Protein AF-A0A9D3Z188-F1 (afdb_monomer)

Solvent-accessible surface area (backbone atoms only — not comparable to full-atom values): 18923 Å² total; per-residue (Å²): 134,86,83,74,82,79,68,94,69,76,63,45,63,76,89,78,55,83,29,62,83,73,64,73,76,83,77,73,66,47,62,67,54,97,50,29,48,54,64,40,50,66,76,37,72,94,57,95,83,59,92,62,57,72,51,53,50,96,60,71,46,87,89,70,71,76,68,64,55,52,56,52,48,61,46,50,52,51,57,55,69,50,87,52,70,44,60,64,48,44,48,55,53,49,31,72,79,36,58,98,37,60,93,74,62,77,56,60,64,59,35,54,53,55,68,76,43,52,74,64,56,49,46,51,31,35,32,92,86,12,54,53,41,55,40,34,56,41,26,71,40,34,67,71,49,53,20,53,75,80,73,66,45,48,75,93,37,66,36,34,43,34,42,37,42,58,42,46,54,21,53,52,31,29,54,75,60,57,64,54,84,97,62,83,83,46,69,62,61,67,56,50,55,36,54,51,46,41,52,53,47,40,72,76,52,66,57,52,55,52,34,35,43,32,33,44,51,60,82,84,72,80,60,74,93,77,64,78,83,75,87,72,90,50,68,78,74,95,82,69,48,63,78,72,69,34,66,51,45,91,67,86,72,79,62,48,53,42,62,65,46,91,43,50,51,80,64,38,46,74,41,47,49,49,32,44,27,19,56,67,54,55,59,50,53,80,35,48,51,61,51,54,100,52,40,49,78,48,76,46,65,69,58,78,68,50,87,86,79,88,70,65,123

pLDDT: mean 85.01, std 14.04, range [30.55, 98.19]

Sequence (313 aa):
MLGIKTGNKQSIPMHTLNKLADTGAVRGPLKPTETHKVMFRTPFTYDPNSTYPPKVWPNFLDKWDKHHIVKRWNLVQRVLIDEIKSPQDFAEKVLEYNDQYYEKWDFKTFISFFDVASKEEKQHFFSSEGALRKMANLALMLPHLCPTPIPLLKKDTNMSVTLSQQQIGCLLANAFFCTFPRRNFSKRSCELRCILHYFYRCFKRMPLGTVTFTRQCVKDLPKWGEEKTTLRGRHVSSKDTTEDDGKGLLQVDFANMFLGGGGLGNGCVQEEIRFLICPEMIVSILFTECLDKNECLIMTGCERFSDYTGYSD

InterPro domains:
  IPR007724 Poly(ADP-ribose) glycohydrolase [PTHR12837] (66-313)
  IPR046372 Poly (ADP-ribose) glycohydrolase (PARG), catalytic domain [PF05028] (222-312)
  IPR048362 Poly (ADP-ribose) glycohydrolase, helical domain [PF20811] (118-215)

Secondary structure (DSSP, 8-state):
---------PPPPGGGSPPGGGG------B---SSEEESB-SSB---TT--SPPPBPS-----S-TTHHHHHHHHHHHHHHS---SHHHHHHHHHHT-GGGTTT---HHHHHHHHSS-HHHHHHHHSTTSHHHHHHHHHHTHHHHS-SPPPPB-TT--EEEEEEHHHHHHHHHHHHTT-STT------HHHHHHHHHHHHHHHHS----EEEEEEEE--S---TTT--PPPPP----SS--TTTTTTTS-------SSTTSSSSSS--SHHHHHHHHSGGGTTHHHHB----TTEEEEEESPPP------S--

Foldseek 3Di:
DPPDPPDPDPADDLVPDDFQVNPPDDDDFDDADPQEAEQADDSHDDDPPDQDAGHGDAAADDDDDPPPLVVLLVLLLVLLVDQQQALVSLVVSLCSSVVVCPVPDDSCQVRVLVVPDDPVLSCQDRPCNHLSNLLSVLLNCQCVQRRDDFAFADPPGFHKYKHILSNLSNVLSCVVSVSDPPDDADDDSVLVVLSSLVSVVCVVGNHRGMKMKTKDFDDDDDPVVVDDDDDDRHHDDPPDDLPPSVPRHQRDAPADLQQCPPHVHQAQARRVVVCSQQVSSVCSNVRYDRDDPRIDMDMPDTDGRDDDDDTRD

Nearest PDB structures (foldseek):
  5lhb-assembly1_A  TM=9.373E-01  e=1.394E-26  Homo sapiens
  4na4-assembly2_B  TM=9.284E-01  e=2.361E-26  Mus musculus
  4na4-assembly3_C  TM=9.287E-01  e=4.769E-26  Mus musculus
  6hmn-assembly1_A  TM=9.256E-01  e=8.566E-26  Homo sapiens
  6hml-assembly1_A  TM=9.226E-01  e=7.185E-26  Homo sapiens

Radius of gyration: 21.87 Å; Cα contacts (8 Å, |Δi|>4): 393; chains: 1; bounding box: 64×42×53 Å

Mean predicted aligned error: 7.8 Å

Organism: Dreissena polymorpha (NCBI:txid45954)

Structure (mmCIF, N/CA/C/O backbone):
data_AF-A0A9D3Z188-F1
#
_entry.id   AF-A0A9D3Z188-F1
#
loop_
_atom_site.group_PDB
_atom_site.id
_atom_site.type_symbol
_atom_site.label_atom_id
_atom_site.label_alt_id
_atom_site.label_comp_id
_atom_site.label_asym_id
_atom_site.label_entity_id
_atom_site.label_seq_id
_atom_site.pdbx_PDB_ins_code
_atom_site.Cartn_x
_atom_site.Cartn_y
_atom_site.Cartn_z
_atom_site.occupancy
_atom_site.B_iso_or_equiv
_atom_site.auth_seq_id
_atom_site.auth_comp_id
_atom_site.auth_asym_id
_atom_site.auth_atom_id
_atom_site.pdbx_PDB_model_num
AT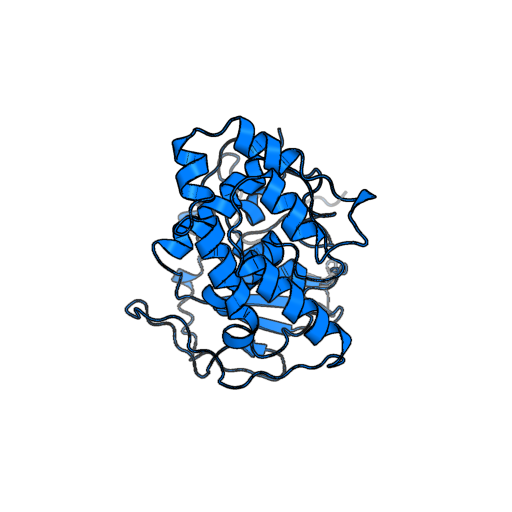OM 1 N N . MET A 1 1 ? 39.307 -15.939 -12.254 1.00 33.62 1 MET A N 1
ATOM 2 C CA . MET A 1 1 ? 39.550 -14.590 -11.698 1.00 33.62 1 MET A CA 1
ATOM 3 C C . MET A 1 1 ? 39.380 -13.582 -12.835 1.00 33.62 1 MET A C 1
ATOM 5 O O . MET A 1 1 ? 40.274 -13.464 -13.661 1.00 33.62 1 MET A O 1
ATOM 9 N N . LEU A 1 2 ? 38.206 -12.954 -12.972 1.00 30.55 2 LEU A N 1
ATOM 10 C CA . LEU A 1 2 ? 37.955 -11.977 -14.043 1.00 30.55 2 LEU A CA 1
ATOM 11 C C . LEU A 1 2 ? 38.580 -10.634 -13.651 1.00 30.55 2 LEU A C 1
ATOM 13 O O . LEU A 1 2 ? 38.042 -9.912 -12.816 1.00 30.55 2 LEU A O 1
ATOM 17 N N . GLY A 1 3 ? 39.739 -10.324 -14.233 1.00 34.88 3 GLY A N 1
ATOM 18 C CA . GLY A 1 3 ? 40.462 -9.078 -13.987 1.00 34.88 3 GLY A CA 1
ATOM 19 C C . GLY A 1 3 ? 39.755 -7.875 -14.607 1.00 34.88 3 GLY A C 1
ATOM 20 O O . GLY A 1 3 ? 40.102 -7.449 -15.708 1.00 34.88 3 GLY A O 1
ATOM 21 N N . ILE A 1 4 ? 38.776 -7.308 -13.898 1.00 41.00 4 ILE A N 1
ATOM 22 C CA . ILE A 1 4 ? 38.176 -6.022 -14.265 1.00 41.00 4 ILE A CA 1
ATOM 23 C C . ILE A 1 4 ? 39.259 -4.950 -14.115 1.00 41.00 4 ILE A C 1
ATOM 25 O O . ILE A 1 4 ? 39.598 -4.552 -13.003 1.00 41.00 4 ILE A O 1
ATOM 29 N N . LYS A 1 5 ? 39.802 -4.467 -15.239 1.00 36.41 5 LYS A N 1
ATOM 30 C CA . LYS A 1 5 ? 40.716 -3.317 -15.257 1.00 36.41 5 LYS A CA 1
ATOM 31 C C . LYS A 1 5 ? 39.977 -2.074 -14.756 1.00 36.41 5 LYS A C 1
ATOM 33 O O . LYS A 1 5 ? 39.285 -1.399 -15.520 1.00 36.41 5 LYS A O 1
ATOM 38 N N . THR A 1 6 ? 40.142 -1.752 -13.478 1.00 44.22 6 THR A N 1
ATOM 39 C CA . THR A 1 6 ? 39.684 -0.498 -12.877 1.00 44.22 6 THR A CA 1
ATOM 40 C C . THR A 1 6 ? 40.578 0.648 -13.340 1.00 44.22 6 THR A C 1
ATOM 42 O O . THR A 1 6 ? 41.465 1.097 -12.619 1.00 44.22 6 THR A O 1
ATOM 45 N N . GLY A 1 7 ? 40.359 1.129 -14.565 1.00 44.00 7 GLY A N 1
ATOM 46 C CA . GLY A 1 7 ? 40.875 2.438 -14.956 1.00 44.00 7 GLY A CA 1
ATOM 47 C C . GLY A 1 7 ? 40.317 3.504 -14.010 1.00 44.00 7 GLY A C 1
ATOM 48 O O . GLY A 1 7 ? 39.133 3.441 -13.668 1.00 44.00 7 GLY A O 1
ATOM 49 N N . ASN A 1 8 ? 41.159 4.458 -13.598 1.00 44.38 8 ASN A N 1
ATOM 50 C CA . ASN A 1 8 ? 40.798 5.574 -12.718 1.00 44.38 8 ASN A CA 1
ATOM 51 C C . ASN A 1 8 ? 39.662 6.416 -13.328 1.00 44.38 8 ASN A C 1
ATOM 53 O O . ASN A 1 8 ? 39.898 7.409 -14.012 1.00 44.38 8 ASN A O 1
ATOM 57 N N . LYS A 1 9 ? 38.416 6.018 -13.069 1.00 58.16 9 LYS A N 1
ATOM 58 C CA . LYS A 1 9 ? 37.213 6.814 -13.308 1.00 58.16 9 LYS A CA 1
ATOM 59 C C . LYS A 1 9 ? 36.732 7.305 -11.949 1.00 58.16 9 LYS A C 1
ATOM 61 O O . LYS A 1 9 ? 36.247 6.506 -11.150 1.00 58.16 9 LYS A O 1
ATOM 66 N N . GLN A 1 10 ? 36.904 8.601 -11.695 1.00 65.62 10 GLN A N 1
ATOM 67 C CA . GLN A 1 10 ? 36.346 9.267 -10.517 1.00 65.62 10 GLN A CA 1
ATOM 68 C C . GLN A 1 10 ? 34.826 9.033 -10.447 1.00 65.62 10 GLN A C 1
ATOM 70 O O . GLN A 1 10 ? 34.165 8.917 -11.483 1.00 65.62 10 GLN A O 1
ATOM 75 N N . SER A 1 11 ? 34.286 8.954 -9.227 1.00 78.94 11 SER A N 1
ATOM 76 C CA . SER A 1 11 ? 32.836 8.905 -8.985 1.00 78.94 11 SER A CA 1
ATOM 77 C C . SER A 1 11 ? 32.192 10.135 -9.628 1.00 78.94 11 SER A C 1
ATOM 79 O O . SER A 1 11 ? 32.614 11.258 -9.345 1.00 78.94 11 SER A O 1
ATOM 81 N N . ILE A 1 12 ? 31.218 9.947 -10.524 1.00 87.69 12 ILE A N 1
ATOM 82 C CA . ILE A 1 12 ? 30.547 11.094 -11.156 1.00 87.69 12 ILE A CA 1
ATOM 83 C C . ILE A 1 12 ? 29.597 11.759 -10.146 1.00 87.69 12 ILE A C 1
ATOM 85 O O . ILE A 1 12 ? 29.017 11.046 -9.327 1.00 87.69 12 ILE A O 1
ATOM 89 N N . PRO A 1 13 ? 29.416 13.093 -10.152 1.00 85.62 13 PRO A N 1
ATOM 90 C CA . PRO A 1 13 ? 28.549 13.750 -9.174 1.00 85.62 13 PRO A CA 1
ATOM 91 C C . PRO A 1 13 ? 27.081 13.314 -9.305 1.00 85.62 13 PRO A C 1
ATOM 93 O O . PRO A 1 13 ? 26.562 13.238 -10.412 1.00 85.62 13 PRO A O 1
ATOM 96 N N . MET A 1 14 ? 26.378 13.104 -8.186 1.00 83.75 14 MET A N 1
ATOM 97 C CA . MET A 1 14 ? 24.969 12.662 -8.172 1.00 83.75 14 MET A CA 1
ATOM 98 C C . MET A 1 14 ? 24.039 13.549 -9.029 1.00 83.75 14 MET A C 1
ATOM 100 O O . MET A 1 14 ? 23.098 13.062 -9.652 1.00 83.75 14 MET A O 1
ATOM 104 N N . HIS A 1 15 ? 24.316 14.856 -9.103 1.00 84.38 15 HIS A N 1
ATOM 105 C CA . HIS A 1 15 ? 23.525 15.812 -9.884 1.00 84.38 15 HIS A CA 1
ATOM 106 C C . HIS A 1 15 ? 23.687 15.684 -11.412 1.00 84.38 15 HIS A C 1
ATOM 108 O O . HIS A 1 15 ? 22.928 16.320 -12.134 1.00 84.38 15 HIS A O 1
ATOM 114 N N . THR A 1 16 ? 24.654 14.904 -11.916 1.00 86.00 16 THR A N 1
ATOM 115 C CA . THR A 1 16 ? 24.835 14.659 -13.363 1.00 86.00 16 THR A CA 1
ATOM 116 C C . THR A 1 16 ? 24.141 13.386 -13.851 1.00 86.00 16 THR A C 1
ATOM 118 O O . THR A 1 16 ? 24.205 13.063 -15.037 1.00 86.00 16 THR A O 1
ATOM 121 N N . LEU A 1 17 ? 23.480 12.645 -12.955 1.00 85.44 17 LEU A N 1
ATOM 122 C CA . LEU A 1 17 ? 22.686 11.472 -13.307 1.00 85.44 17 LEU A CA 1
ATOM 123 C C . LEU A 1 17 ? 21.308 11.889 -13.825 1.00 85.44 17 LEU A C 1
ATOM 125 O O . LEU A 1 17 ? 20.612 12.658 -13.168 1.00 85.44 17 LEU A O 1
ATOM 129 N N . ASN A 1 18 ? 20.888 11.310 -14.953 1.00 84.38 18 ASN A N 1
ATOM 130 C CA . ASN A 1 18 ? 19.559 11.530 -15.524 1.00 84.38 18 ASN A CA 1
ATOM 131 C C . ASN A 1 18 ? 18.460 11.091 -14.543 1.00 84.38 18 ASN A C 1
ATOM 133 O O . ASN A 1 18 ? 18.317 9.895 -14.264 1.00 84.38 18 ASN A O 1
ATOM 137 N N . LYS A 1 19 ? 17.642 12.036 -14.082 1.00 83.56 19 LYS A N 1
ATOM 138 C CA . LYS A 1 19 ? 16.433 11.783 -13.291 1.00 83.56 19 LYS A CA 1
ATOM 139 C C . LYS A 1 19 ? 15.209 11.762 -14.200 1.00 83.56 19 LYS A C 1
ATOM 141 O O . LYS A 1 19 ? 15.224 12.272 -15.316 1.00 83.56 19 LYS A O 1
ATOM 146 N N . LEU A 1 20 ? 14.107 11.195 -13.711 1.00 80.31 20 LEU A N 1
ATOM 147 C CA . LEU A 1 20 ? 12.844 11.066 -14.443 1.00 80.31 20 LEU A CA 1
ATOM 148 C C . LEU A 1 20 ? 12.352 12.408 -15.015 1.00 80.31 20 LEU A C 1
ATOM 150 O O . LEU A 1 20 ? 11.889 12.446 -16.154 1.00 80.31 20 LEU A O 1
ATOM 154 N N . ALA A 1 21 ? 12.505 13.497 -14.253 1.00 68.25 21 ALA A N 1
ATOM 155 C CA . ALA A 1 21 ? 12.155 14.856 -14.671 1.00 68.25 21 ALA A CA 1
ATOM 156 C C . ALA A 1 21 ? 12.979 15.354 -15.875 1.00 68.25 21 ALA A C 1
ATOM 158 O O . ALA A 1 21 ? 12.454 16.083 -16.713 1.00 68.25 21 ALA A O 1
ATOM 159 N N . ASP A 1 22 ? 14.229 14.905 -16.003 1.00 69.94 22 ASP A N 1
ATOM 160 C CA . ASP A 1 22 ? 15.173 15.357 -17.031 1.00 69.94 22 ASP A CA 1
ATOM 161 C C . ASP A 1 22 ? 14.960 14.634 -18.372 1.00 69.94 22 ASP A C 1
ATOM 163 O O . ASP A 1 22 ? 15.476 15.049 -19.406 1.00 69.94 22 ASP A O 1
ATOM 167 N N . THR A 1 23 ? 14.191 13.537 -18.379 1.00 69.12 23 THR A N 1
ATOM 168 C CA . THR A 1 23 ? 13.995 12.699 -19.578 1.00 69.12 23 THR A CA 1
ATOM 169 C C . THR A 1 23 ? 13.103 13.325 -20.652 1.00 69.12 23 THR A C 1
ATOM 171 O O . THR A 1 23 ? 13.042 12.797 -21.761 1.00 69.12 23 THR A O 1
ATOM 174 N N . GLY A 1 24 ? 12.372 14.404 -20.340 1.00 60.69 24 GLY A N 1
ATOM 175 C CA . GLY A 1 24 ? 11.490 15.110 -21.284 1.00 60.69 24 GLY A CA 1
ATOM 176 C C . GLY A 1 24 ? 10.326 14.280 -21.854 1.00 60.69 24 GLY A C 1
ATOM 177 O O . GLY A 1 24 ? 9.629 14.738 -22.758 1.00 60.69 24 GLY A O 1
ATOM 178 N N . ALA A 1 25 ? 10.104 13.059 -21.357 1.00 71.12 25 ALA A N 1
ATOM 179 C CA . ALA A 1 25 ? 9.159 12.109 -21.930 1.00 71.12 25 ALA A CA 1
ATOM 180 C C . ALA A 1 25 ? 7.698 12.511 -21.658 1.00 71.12 25 ALA A C 1
ATOM 182 O O . ALA A 1 25 ? 7.119 12.164 -20.624 1.00 71.12 25 ALA A O 1
ATOM 183 N N . VAL A 1 26 ? 7.078 13.209 -22.615 1.00 68.19 26 VAL A N 1
ATOM 184 C CA . VAL A 1 26 ? 5.650 13.555 -22.575 1.00 68.19 26 VAL A CA 1
ATOM 185 C C . VAL A 1 26 ? 4.812 12.277 -22.650 1.00 68.19 26 VAL A C 1
ATOM 187 O O . VAL A 1 26 ? 4.704 11.638 -23.697 1.00 68.19 26 VAL A O 1
ATOM 190 N N . ARG A 1 27 ? 4.192 11.897 -21.529 1.00 77.44 27 ARG A N 1
ATOM 191 C CA . ARG A 1 27 ? 3.233 10.787 -21.483 1.00 77.44 27 ARG A CA 1
ATOM 192 C C . ARG A 1 27 ? 1.854 11.290 -21.903 1.00 77.44 27 ARG A C 1
ATOM 194 O O . ARG A 1 27 ? 1.334 12.237 -21.320 1.00 77.44 27 ARG A O 1
ATOM 201 N N . GLY A 1 28 ? 1.260 10.642 -22.905 1.00 82.75 28 GLY A N 1
ATOM 202 C CA . GLY A 1 28 ? -0.134 10.882 -23.282 1.00 82.75 28 GLY A CA 1
ATOM 203 C C . GLY A 1 28 ? -1.128 10.419 -22.201 1.00 82.75 28 GLY A C 1
ATOM 204 O O . GLY A 1 28 ? -0.721 9.789 -21.221 1.00 82.75 28 GLY A O 1
ATOM 205 N N . PRO A 1 29 ? -2.437 10.687 -22.376 1.00 89.75 29 PRO A N 1
ATOM 206 C CA . PRO A 1 29 ? -3.460 10.286 -21.415 1.00 89.75 29 PRO A CA 1
ATOM 207 C C . PRO A 1 29 ? -3.442 8.777 -21.155 1.00 89.75 29 PRO A C 1
ATOM 209 O O . PRO A 1 29 ? -3.436 7.977 -22.095 1.00 89.75 29 PRO A O 1
ATOM 212 N N . LEU A 1 30 ? -3.495 8.398 -19.880 1.00 91.12 30 LEU A N 1
ATOM 213 C CA . LEU A 1 30 ? -3.541 7.015 -19.430 1.00 91.12 30 LEU A CA 1
ATOM 214 C C . LEU A 1 30 ? -4.819 6.337 -19.940 1.00 91.12 30 LEU A C 1
ATOM 216 O O . LEU A 1 30 ? -5.934 6.816 -19.711 1.00 91.12 30 LEU A O 1
ATOM 220 N N . LYS A 1 31 ? -4.644 5.205 -20.623 1.00 92.00 31 LYS A N 1
ATOM 221 C CA . LYS A 1 31 ? -5.696 4.379 -21.226 1.00 92.00 31 LYS A CA 1
ATOM 222 C C . LYS A 1 31 ? -5.385 2.901 -20.963 1.00 92.00 31 LYS A C 1
ATOM 224 O O . LYS A 1 31 ? -4.208 2.554 -20.902 1.00 92.00 31 LYS A O 1
ATOM 229 N N . PRO A 1 32 ? -6.398 2.031 -20.821 1.00 93.25 32 PRO A N 1
ATOM 230 C CA . PRO A 1 32 ? -6.174 0.597 -20.725 1.00 93.25 32 PRO A CA 1
ATOM 231 C C . PRO A 1 32 ? -5.701 0.026 -22.069 1.00 93.25 32 PRO A C 1
ATOM 233 O O . PRO A 1 32 ? -6.057 0.529 -23.134 1.00 93.25 32 PRO A O 1
ATOM 236 N N . THR A 1 33 ? -4.948 -1.066 -22.006 1.00 94.38 33 THR A N 1
ATOM 237 C CA . THR A 1 33 ? -4.531 -1.884 -23.153 1.00 94.38 33 THR A CA 1
ATOM 238 C C . THR A 1 33 ? -4.768 -3.369 -22.839 1.00 94.38 33 THR A C 1
ATOM 240 O O . THR A 1 33 ? -5.332 -3.732 -21.797 1.00 94.38 33 THR A O 1
ATOM 243 N N . GLU A 1 34 ? -4.338 -4.269 -23.723 1.00 94.12 34 GLU A N 1
ATOM 244 C CA . GLU A 1 34 ? -4.319 -5.707 -23.435 1.00 94.12 34 GLU A CA 1
ATOM 245 C C . GLU A 1 34 ? -3.443 -6.026 -22.214 1.00 94.12 34 GLU A C 1
ATOM 247 O O . GLU A 1 34 ? -3.906 -6.721 -21.306 1.00 94.12 34 GLU A O 1
ATOM 252 N N . THR A 1 35 ? -2.253 -5.424 -22.137 1.00 95.25 35 THR A N 1
ATOM 253 C CA . THR A 1 35 ? -1.265 -5.623 -21.065 1.00 95.25 35 THR A CA 1
ATOM 254 C C . THR A 1 35 ? -1.394 -4.650 -19.889 1.00 95.25 35 THR A C 1
ATOM 256 O O . THR A 1 35 ? -0.835 -4.903 -18.827 1.00 95.25 35 THR A O 1
ATOM 259 N N . HIS A 1 36 ? -2.155 -3.558 -20.022 1.00 95.88 36 HIS A N 1
ATOM 260 C CA . HIS A 1 36 ? -2.296 -2.525 -18.988 1.00 95.88 36 HIS A CA 1
ATOM 261 C C . HIS A 1 36 ? -3.753 -2.367 -18.547 1.00 95.88 36 HIS A C 1
ATOM 263 O O . HIS A 1 36 ? -4.609 -1.940 -19.320 1.00 95.88 36 HIS A O 1
ATOM 269 N N . LYS A 1 37 ? -4.058 -2.693 -17.288 1.00 94.94 37 LYS A N 1
ATOM 270 C CA . LYS A 1 37 ? -5.380 -2.472 -16.685 1.00 94.94 37 LYS A CA 1
ATOM 271 C C . LYS A 1 37 ? -5.370 -1.210 -15.830 1.00 94.94 37 LYS A C 1
ATOM 273 O O . LYS A 1 37 ? -4.491 -1.019 -14.996 1.00 94.94 37 LYS A O 1
ATOM 278 N N . VAL A 1 38 ? -6.356 -0.346 -16.045 1.00 94.75 38 VAL A N 1
ATOM 279 C CA . VAL A 1 38 ? -6.537 0.902 -15.296 1.00 94.75 38 VAL A CA 1
ATOM 280 C C . VAL A 1 38 ? -7.852 0.788 -14.542 1.00 94.75 38 VAL A C 1
ATOM 282 O O . VAL A 1 38 ? -8.893 0.561 -15.155 1.00 94.75 38 VAL A O 1
ATOM 285 N N . MET A 1 39 ? -7.800 0.893 -13.216 1.00 93.94 39 MET A N 1
ATOM 286 C CA . MET A 1 39 ? -8.902 0.492 -12.329 1.00 93.94 39 MET A CA 1
ATOM 287 C C . MET A 1 39 ? -9.925 1.615 -12.066 1.00 93.94 39 MET A C 1
ATOM 289 O O . MET A 1 39 ? -10.817 1.473 -11.232 1.00 93.94 39 MET A O 1
ATOM 293 N N . PHE A 1 40 ? -9.808 2.733 -12.779 1.00 93.00 40 PHE A N 1
ATOM 294 C CA . PHE A 1 40 ? -10.659 3.920 -12.688 1.00 93.00 40 PHE A CA 1
ATOM 295 C C . PHE A 1 40 ? -10.968 4.464 -14.093 1.00 93.00 40 PHE A C 1
ATOM 297 O O . PHE A 1 40 ? -10.531 3.918 -15.108 1.00 93.00 40 PHE A O 1
ATOM 304 N N . ARG A 1 41 ? -11.767 5.531 -14.176 1.00 91.56 41 ARG A N 1
ATOM 305 C CA . ARG A 1 41 ? -12.277 6.074 -15.437 1.00 91.56 41 ARG A CA 1
ATOM 306 C C . ARG A 1 41 ? -11.158 6.628 -16.314 1.00 91.56 41 ARG A C 1
ATOM 308 O O . ARG A 1 41 ? -10.405 7.505 -15.902 1.00 91.56 41 ARG A O 1
ATOM 315 N N . THR A 1 42 ? -11.108 6.128 -17.545 1.00 90.31 42 THR A N 1
ATOM 316 C CA . THR A 1 42 ? -10.156 6.526 -18.587 1.00 90.31 42 THR A CA 1
ATOM 317 C C . THR A 1 42 ? -10.877 7.155 -19.790 1.00 90.31 42 THR A C 1
ATOM 319 O O . THR A 1 42 ? -12.081 6.930 -19.948 1.00 90.31 42 THR A O 1
ATOM 322 N N . PRO A 1 43 ? -10.184 7.940 -20.642 1.00 89.94 43 PRO A N 1
ATOM 323 C CA . PRO A 1 43 ? -8.790 8.377 -20.503 1.00 89.94 43 PRO A CA 1
ATOM 324 C C . PRO A 1 43 ? -8.581 9.267 -19.271 1.00 89.94 43 PRO A C 1
ATOM 326 O O . PRO A 1 43 ? -9.468 10.031 -18.902 1.00 89.94 43 PRO A O 1
ATOM 329 N N . PHE A 1 44 ? -7.417 9.151 -18.633 1.00 90.12 44 PHE A N 1
ATOM 330 C CA . PHE A 1 44 ? -7.050 9.956 -17.467 1.00 90.12 44 PHE A CA 1
ATOM 331 C C . PHE A 1 44 ? -5.772 10.751 -17.734 1.00 90.12 44 PHE A C 1
ATOM 333 O O . PHE A 1 44 ? -4.768 10.198 -18.180 1.00 90.12 44 PHE A O 1
ATOM 340 N N . THR A 1 45 ? -5.805 12.037 -17.409 1.00 89.50 45 THR A N 1
ATOM 341 C CA . THR A 1 45 ? -4.636 12.917 -17.388 1.00 89.50 45 THR A CA 1
ATOM 342 C C . THR A 1 45 ? -4.518 13.457 -15.972 1.00 89.50 45 THR A C 1
ATOM 344 O O . THR A 1 45 ? -5.515 13.905 -15.409 1.00 89.50 45 THR A O 1
ATOM 347 N N . TYR A 1 46 ? -3.321 13.396 -15.392 1.00 86.12 46 TYR A N 1
ATOM 348 C CA . TYR A 1 46 ? -3.071 13.991 -14.085 1.00 86.12 46 TYR A CA 1
ATOM 349 C C . TYR A 1 46 ? -3.136 15.520 -14.187 1.00 86.12 46 TYR A C 1
ATOM 351 O O . TYR A 1 46 ? -2.423 16.113 -14.996 1.00 86.12 46 TYR A O 1
ATOM 359 N N . ASP A 1 47 ? -3.971 16.139 -13.355 1.00 86.31 47 ASP A N 1
ATOM 360 C CA . ASP A 1 47 ? -4.046 17.589 -13.181 1.00 86.31 47 ASP A CA 1
ATOM 361 C C . ASP A 1 47 ? -3.603 17.936 -11.748 1.00 86.31 47 ASP A C 1
ATOM 363 O O . ASP A 1 47 ? -4.298 17.554 -10.800 1.00 86.31 47 ASP A O 1
ATOM 367 N N . PRO A 1 48 ? -2.474 18.650 -11.556 1.00 83.75 48 PRO A N 1
ATOM 368 C CA . PRO A 1 48 ? -2.002 19.045 -10.229 1.00 83.75 48 PRO A CA 1
ATOM 369 C C . PRO A 1 48 ? -2.945 20.023 -9.508 1.00 83.75 48 PRO A C 1
ATOM 371 O O . PRO A 1 48 ? -2.827 20.178 -8.293 1.00 83.75 48 PRO A O 1
ATOM 374 N N . ASN A 1 49 ? -3.870 20.668 -10.228 1.00 88.06 49 ASN A N 1
ATOM 375 C CA . ASN A 1 49 ? -4.863 21.584 -9.666 1.00 88.06 49 ASN A CA 1
ATOM 376 C C . ASN A 1 49 ? -6.190 20.890 -9.319 1.00 88.06 49 ASN A C 1
ATOM 378 O O . ASN A 1 49 ? -7.064 21.518 -8.718 1.00 88.06 49 ASN A O 1
ATOM 382 N N . SER A 1 50 ? -6.359 19.608 -9.669 1.00 87.31 50 SER A N 1
ATOM 383 C CA . SER A 1 50 ? -7.565 18.862 -9.315 1.00 87.31 50 SER A CA 1
ATOM 384 C C . SER A 1 50 ? -7.721 18.786 -7.797 1.00 87.31 50 SER A C 1
ATOM 386 O O . SER A 1 50 ? -6.788 18.451 -7.068 1.00 87.31 50 SER A O 1
ATOM 388 N N . THR A 1 51 ? -8.938 19.036 -7.320 1.00 88.12 51 THR A N 1
ATOM 389 C CA . THR A 1 51 ? -9.351 18.805 -5.928 1.00 88.12 51 THR A CA 1
ATOM 390 C C . THR A 1 51 ? -10.050 17.457 -5.734 1.00 88.12 51 THR A C 1
ATOM 392 O O . THR A 1 51 ? -10.371 17.090 -4.605 1.00 88.12 51 THR A O 1
ATOM 395 N N . TYR A 1 52 ? -10.263 16.699 -6.816 1.00 86.06 52 TYR A N 1
ATOM 396 C CA . TYR A 1 52 ? -10.984 15.426 -6.815 1.00 86.06 52 TYR A CA 1
ATOM 397 C C . TYR A 1 52 ? -10.080 14.251 -7.221 1.00 86.06 52 TYR A C 1
ATOM 399 O O . TYR A 1 52 ? -9.233 14.406 -8.107 1.00 86.06 52 TYR A O 1
ATOM 407 N N . PRO A 1 53 ? -10.273 13.059 -6.623 1.00 87.81 53 PRO A N 1
ATOM 408 C CA . PRO A 1 53 ? -9.529 11.862 -6.995 1.00 87.81 53 PRO A CA 1
ATOM 409 C C . PRO A 1 53 ? -9.978 11.329 -8.371 1.00 87.81 53 PRO A C 1
ATOM 411 O O . PRO A 1 53 ? -11.059 11.688 -8.858 1.00 87.81 53 PRO A O 1
ATOM 414 N N . PRO A 1 54 ? -9.189 10.438 -9.005 1.00 90.94 54 PRO A N 1
ATOM 415 C CA . PRO A 1 54 ? -9.564 9.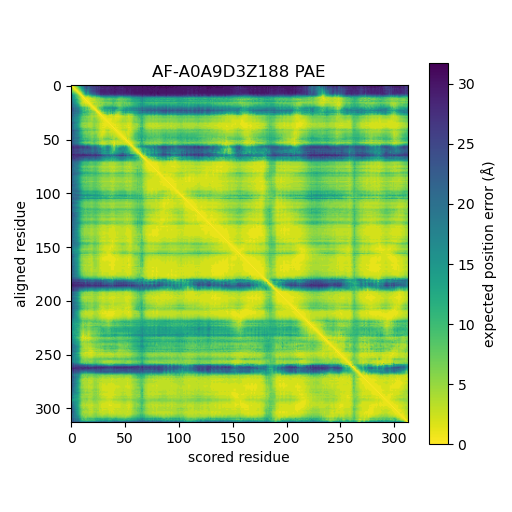786 -10.256 1.00 90.94 54 PRO A CA 1
ATOM 416 C C . PRO A 1 54 ? -10.931 9.098 -10.132 1.00 90.94 54 PRO A C 1
ATOM 418 O O . PRO A 1 54 ? -11.125 8.218 -9.293 1.00 90.94 54 PRO A O 1
ATOM 421 N N . LYS A 1 55 ? -11.895 9.517 -10.964 1.00 88.81 55 LYS A N 1
ATOM 422 C CA . LYS A 1 55 ? -13.287 9.043 -10.889 1.00 88.81 55 LYS A CA 1
ATOM 423 C C . LYS A 1 55 ? -13.353 7.536 -11.123 1.00 88.81 55 LYS A C 1
ATOM 425 O O . LYS A 1 55 ? -12.774 7.041 -12.084 1.00 88.81 55 LYS A O 1
ATOM 430 N N . VAL A 1 56 ? -14.092 6.812 -10.291 1.00 84.94 56 VAL A N 1
ATOM 431 C CA . VAL A 1 56 ? -14.218 5.351 -10.394 1.00 84.94 56 VAL A CA 1
ATOM 432 C C . VAL A 1 56 ? -15.005 4.944 -11.656 1.00 84.94 56 VAL A C 1
ATOM 434 O O . VAL A 1 56 ? -15.820 5.713 -12.171 1.00 84.94 56 VAL A O 1
ATOM 437 N N . TRP A 1 57 ? -14.750 3.742 -12.186 1.00 74.25 57 TRP A N 1
ATOM 438 C CA . TRP A 1 57 ? -15.557 3.160 -13.266 1.00 74.25 57 TRP A CA 1
ATOM 439 C C . TRP A 1 57 ? -16.921 2.676 -12.724 1.00 74.25 57 TRP A C 1
ATOM 441 O O . TRP A 1 57 ? -16.940 1.989 -11.707 1.00 74.25 57 TRP A O 1
ATOM 451 N N . PRO A 1 58 ? -18.065 3.004 -13.354 1.00 60.41 58 PRO A N 1
ATOM 452 C CA . PRO A 1 58 ? -19.337 3.120 -12.627 1.00 60.41 58 PRO A CA 1
ATOM 453 C C . PRO A 1 58 ? -20.070 1.826 -12.216 1.00 60.41 58 PRO A C 1
ATOM 455 O O . PRO A 1 58 ? -21.140 1.945 -11.631 1.00 60.41 58 PRO A O 1
ATOM 458 N N . ASN A 1 59 ? -19.555 0.616 -12.483 1.00 62.28 59 ASN A N 1
ATOM 459 C CA . ASN A 1 59 ? -20.293 -0.638 -12.238 1.00 62.28 59 ASN A CA 1
ATOM 460 C C . ASN A 1 59 ? -19.483 -1.681 -11.453 1.00 62.28 59 ASN A C 1
ATOM 462 O O . ASN A 1 59 ? -18.393 -2.064 -11.885 1.00 62.28 59 ASN A O 1
ATOM 466 N N . PHE A 1 60 ? -20.064 -2.187 -10.357 1.00 61.56 60 PHE A N 1
ATOM 467 C CA . PHE A 1 60 ? -19.561 -3.336 -9.594 1.00 61.56 60 PHE A CA 1
ATOM 468 C C . PHE A 1 60 ? -19.702 -4.637 -10.395 1.00 61.56 60 PHE A C 1
ATOM 470 O O . PHE A 1 60 ? -20.783 -4.959 -10.888 1.00 61.56 60 PHE A O 1
ATOM 477 N N . LEU A 1 61 ? -18.605 -5.383 -10.523 1.00 62.72 61 LEU A N 1
ATOM 478 C CA . LEU A 1 61 ? -18.504 -6.641 -11.259 1.00 62.72 61 LEU A CA 1
ATOM 479 C C . LEU A 1 61 ? -17.774 -7.679 -10.401 1.00 62.72 61 LEU A C 1
ATOM 481 O O . LEU A 1 61 ? -16.556 -7.813 -10.480 1.00 62.72 61 LEU A O 1
ATOM 485 N N . ASP A 1 62 ? -18.516 -8.445 -9.606 1.00 60.25 62 ASP A N 1
ATOM 486 C CA . ASP A 1 62 ? -17.951 -9.616 -8.931 1.00 60.25 62 ASP A CA 1
ATOM 487 C C . ASP A 1 62 ? -17.614 -10.730 -9.944 1.00 60.25 62 ASP A C 1
ATOM 489 O O . ASP A 1 62 ? -18.297 -10.903 -10.957 1.00 60.25 62 ASP A O 1
ATOM 493 N N . LYS A 1 63 ? -16.555 -11.492 -9.659 1.00 60.78 63 LYS A N 1
ATOM 494 C CA . LYS A 1 63 ? -16.116 -12.675 -10.419 1.00 60.78 63 LYS A CA 1
ATOM 495 C C . LYS A 1 63 ? -16.153 -13.971 -9.601 1.00 60.78 63 LYS A C 1
ATOM 497 O O . LYS A 1 63 ? -15.818 -15.018 -10.151 1.00 60.78 63 LYS A O 1
ATOM 502 N N . TRP A 1 64 ? -16.504 -13.919 -8.317 1.00 57.84 64 TRP A N 1
ATOM 503 C CA . TRP A 1 64 ? -16.479 -15.073 -7.419 1.00 57.84 64 TRP A CA 1
ATOM 504 C C . TRP A 1 64 ? -17.885 -15.651 -7.151 1.00 57.84 64 TRP A C 1
ATOM 506 O O . TRP A 1 64 ? -18.896 -15.153 -7.649 1.00 57.84 64 TRP A O 1
ATOM 516 N N . ASP A 1 65 ? -17.959 -16.746 -6.385 1.00 53.56 65 ASP A N 1
ATOM 517 C CA . ASP A 1 65 ? -19.225 -17.307 -5.916 1.00 53.56 65 ASP A CA 1
ATOM 518 C C . ASP A 1 65 ? -20.010 -16.292 -5.065 1.00 53.56 65 ASP A C 1
ATOM 520 O O . ASP A 1 65 ? -19.533 -15.765 -4.057 1.00 53.56 65 ASP A O 1
ATOM 524 N N . LYS A 1 66 ? -21.251 -16.024 -5.485 1.00 55.25 66 LYS A N 1
ATOM 525 C CA . LYS A 1 66 ? -22.104 -14.981 -4.894 1.00 55.25 66 LYS A CA 1
ATOM 526 C C . LYS A 1 66 ? -22.642 -15.324 -3.500 1.00 55.25 66 LYS A C 1
ATOM 528 O O . LYS A 1 66 ? -23.282 -14.477 -2.889 1.00 55.25 66 LYS A O 1
ATOM 533 N N . HIS A 1 67 ? -22.454 -16.547 -3.001 1.00 56.25 67 HIS A N 1
ATOM 534 C CA . HIS A 1 67 ? -23.143 -17.013 -1.793 1.00 56.25 67 HIS A CA 1
ATOM 535 C C . HIS A 1 67 ? -22.278 -16.931 -0.531 1.00 56.25 67 HIS A C 1
ATOM 537 O O . HIS A 1 67 ? -22.793 -16.526 0.513 1.00 56.25 67 HIS A O 1
ATOM 543 N N . HIS A 1 68 ? -20.985 -17.260 -0.596 1.00 57.56 68 HIS A N 1
ATOM 544 C CA . HIS A 1 68 ? -20.116 -17.210 0.587 1.00 57.56 68 HIS A CA 1
ATOM 545 C C . HIS A 1 68 ? -19.536 -15.813 0.821 1.00 57.56 68 HIS A C 1
ATOM 547 O O . HIS A 1 68 ? -19.550 -15.327 1.954 1.00 57.56 68 HIS A O 1
ATOM 553 N N . ILE A 1 69 ? -19.092 -15.129 -0.241 1.00 65.06 69 ILE A N 1
ATOM 554 C CA . ILE A 1 69 ? -18.505 -13.786 -0.117 1.00 65.06 69 ILE A CA 1
ATOM 555 C C . ILE A 1 69 ? -19.538 -12.762 0.358 1.00 65.06 69 ILE A C 1
ATOM 557 O O . ILE A 1 69 ? -19.243 -12.000 1.276 1.00 65.06 69 ILE A O 1
ATOM 561 N N . VAL A 1 70 ? -20.766 -12.786 -0.173 1.00 71.00 70 VAL A N 1
ATOM 562 C CA . VAL A 1 70 ? -21.831 -11.860 0.256 1.00 71.00 70 VAL A CA 1
ATOM 563 C C . VAL A 1 70 ? -22.180 -12.055 1.735 1.00 71.00 70 VAL A C 1
ATOM 565 O O . VAL A 1 70 ? -22.305 -11.075 2.464 1.00 71.00 70 VAL A O 1
ATOM 568 N N . LYS A 1 71 ? -22.259 -13.301 2.230 1.00 78.56 71 LYS A N 1
ATOM 569 C CA . LYS A 1 71 ? -22.499 -13.561 3.662 1.00 78.56 71 LYS A CA 1
ATOM 570 C C . LYS A 1 71 ? -21.374 -13.018 4.550 1.00 78.56 71 LYS A C 1
ATOM 572 O O . LYS A 1 71 ? -21.675 -12.375 5.554 1.00 78.56 71 LYS A O 1
ATOM 577 N N . ARG A 1 72 ? -20.104 -13.227 4.172 1.00 85.56 72 ARG A N 1
ATOM 578 C CA . ARG A 1 72 ? -18.940 -12.693 4.906 1.00 85.56 72 ARG A CA 1
ATOM 579 C C . ARG A 1 72 ? -18.915 -11.164 4.881 1.00 85.56 72 ARG A C 1
ATOM 581 O O . ARG A 1 72 ? -18.733 -10.551 5.928 1.00 85.56 72 ARG A O 1
ATOM 588 N N . TRP A 1 73 ? -19.134 -10.543 3.721 1.00 89.56 73 TRP A N 1
ATOM 589 C CA . TRP A 1 73 ? -19.152 -9.084 3.604 1.00 89.56 73 TRP A CA 1
ATOM 590 C C . TRP A 1 73 ? -20.284 -8.462 4.428 1.00 89.56 73 TRP A C 1
ATOM 592 O O . TRP A 1 73 ? -20.036 -7.517 5.164 1.00 89.56 73 TRP A O 1
ATOM 602 N N . ASN A 1 74 ? -21.481 -9.058 4.443 1.00 90.62 74 ASN A N 1
ATOM 603 C CA . ASN A 1 74 ? -22.589 -8.609 5.295 1.00 90.62 74 ASN A CA 1
ATOM 604 C C . ASN A 1 74 ? -22.290 -8.699 6.809 1.00 90.62 74 ASN A C 1
ATOM 606 O O . ASN A 1 74 ? -22.988 -8.064 7.603 1.00 90.62 74 ASN A O 1
ATOM 610 N N . LEU A 1 75 ? -21.323 -9.522 7.234 1.00 91.44 75 LEU A N 1
ATOM 611 C CA . LEU A 1 75 ? -20.845 -9.572 8.620 1.00 91.44 75 LEU A CA 1
ATOM 612 C C . LEU A 1 75 ? -19.784 -8.493 8.870 1.00 91.44 75 LEU A C 1
ATOM 614 O O . LEU A 1 75 ? -19.949 -7.701 9.791 1.00 91.44 75 LEU A O 1
ATOM 618 N N . VAL A 1 76 ? -18.778 -8.386 7.992 1.00 93.06 76 VAL A N 1
ATOM 619 C CA . VAL A 1 76 ? -17.774 -7.301 8.013 1.00 93.06 76 VAL A CA 1
ATOM 620 C C . VAL A 1 76 ? -18.451 -5.929 8.039 1.00 93.06 76 VAL A C 1
ATOM 622 O O . VAL A 1 76 ? -18.077 -5.074 8.832 1.00 93.06 76 VAL A O 1
ATOM 625 N N . GLN A 1 77 ? -19.489 -5.724 7.223 1.00 94.25 77 GLN A N 1
ATOM 626 C CA . GLN A 1 77 ? -20.242 -4.474 7.195 1.00 94.25 77 GLN A CA 1
ATOM 627 C C . GLN A 1 77 ? -20.896 -4.161 8.536 1.00 94.25 77 GLN A C 1
ATOM 629 O O . GLN A 1 77 ? -20.759 -3.040 9.003 1.00 94.25 77 GLN A O 1
ATOM 634 N N . ARG A 1 78 ? -21.571 -5.129 9.171 1.00 94.19 78 ARG A N 1
ATOM 635 C CA . ARG A 1 78 ? -22.178 -4.929 10.497 1.00 94.19 78 ARG A CA 1
ATOM 636 C C . ARG A 1 78 ? -21.120 -4.564 11.534 1.00 94.19 78 ARG A C 1
ATOM 638 O O . ARG A 1 78 ? -21.220 -3.516 12.156 1.00 94.19 78 ARG A O 1
ATOM 645 N N . VAL A 1 79 ? -20.056 -5.355 11.616 1.00 93.25 79 VAL A N 1
ATOM 646 C CA . VAL A 1 79 ? -18.983 -5.159 12.596 1.00 93.25 79 VAL A CA 1
ATOM 647 C C . VAL A 1 79 ? -18.239 -3.827 12.425 1.00 93.25 79 VAL A C 1
ATOM 649 O O . VAL A 1 79 ? -17.901 -3.187 13.413 1.00 93.25 79 VAL A O 1
ATOM 652 N N . LEU A 1 80 ? -18.001 -3.372 11.190 1.00 94.06 80 LEU A N 1
ATOM 653 C CA . LEU A 1 80 ? -17.364 -2.071 10.925 1.00 94.06 80 LEU A CA 1
ATOM 654 C C . LEU A 1 80 ? -18.347 -0.883 10.973 1.00 94.06 80 LEU A C 1
ATOM 656 O O . LEU A 1 80 ? -17.913 0.272 10.967 1.00 94.06 80 LEU A O 1
ATOM 660 N N . ILE A 1 81 ? -19.660 -1.143 10.993 1.00 94.06 81 ILE A N 1
ATOM 661 C CA . ILE A 1 81 ? -20.704 -0.141 11.253 1.00 94.06 81 ILE A CA 1
ATOM 662 C C . ILE A 1 81 ? -20.914 0.060 12.757 1.00 94.06 81 ILE A C 1
ATOM 664 O O . ILE A 1 81 ? -21.248 1.182 13.143 1.00 94.06 81 ILE A O 1
ATOM 668 N N . ASP A 1 82 ? -20.656 -0.947 13.589 1.00 92.56 82 ASP A N 1
ATOM 669 C CA . ASP A 1 82 ? -20.630 -0.807 15.046 1.00 92.56 82 ASP A CA 1
ATOM 670 C C . ASP A 1 82 ? -19.519 0.162 15.519 1.00 92.56 82 ASP A C 1
ATOM 672 O O . ASP A 1 82 ? -18.605 0.553 14.782 1.00 92.56 82 ASP A O 1
ATOM 676 N N . GLU A 1 83 ? -19.622 0.605 16.771 1.00 91.12 83 GLU A N 1
ATOM 677 C CA . GLU A 1 83 ? -18.633 1.468 17.420 1.00 91.12 83 GLU A CA 1
ATOM 678 C C . GLU A 1 83 ? -17.578 0.614 18.135 1.00 91.12 83 GLU A C 1
ATOM 680 O O . GLU A 1 83 ? -17.921 -0.116 19.060 1.00 91.12 83 GLU A O 1
ATOM 685 N N . ILE A 1 84 ? -16.308 0.739 17.728 1.00 94.19 84 ILE A N 1
ATOM 686 C CA . ILE A 1 84 ? -15.169 0.019 18.318 1.00 94.19 84 ILE A CA 1
ATOM 687 C C . ILE A 1 84 ? -14.438 0.947 19.297 1.00 94.19 84 ILE A C 1
ATOM 689 O O . ILE A 1 84 ? -13.815 1.924 18.881 1.00 94.19 84 ILE A O 1
ATOM 693 N N . LYS A 1 85 ? -14.510 0.640 20.594 1.00 92.62 85 LYS A N 1
ATOM 694 C CA . LYS A 1 85 ? -14.203 1.556 21.710 1.00 92.62 85 LYS A CA 1
ATOM 695 C C . LYS A 1 85 ? -12.830 1.365 22.340 1.00 92.62 85 LYS A C 1
ATOM 697 O O . LYS A 1 85 ? -12.364 2.246 23.063 1.00 92.62 85 LYS A O 1
ATOM 702 N N . SER A 1 86 ? -12.196 0.218 22.121 1.00 94.88 86 SER A N 1
ATOM 703 C CA . SER A 1 86 ? -10.924 -0.133 22.756 1.00 94.88 86 SER A CA 1
ATOM 704 C C . SER A 1 86 ? -10.082 -1.079 21.889 1.00 94.88 86 SER A C 1
ATOM 706 O O . SER A 1 86 ? -10.590 -1.662 20.927 1.00 94.88 86 SER A O 1
ATOM 708 N N . PRO A 1 87 ? -8.791 -1.276 22.223 1.00 93.25 87 PRO A N 1
ATOM 709 C CA . PRO A 1 87 ? -7.952 -2.272 21.560 1.00 93.25 87 PRO A CA 1
ATOM 710 C C . PRO A 1 87 ? -8.462 -3.712 21.713 1.00 93.25 87 PRO A C 1
ATOM 712 O O . PRO A 1 87 ? -8.257 -4.528 20.817 1.00 93.25 87 PRO A O 1
ATOM 715 N N . GLN A 1 88 ? -9.118 -4.018 22.836 1.00 94.25 88 GLN A N 1
ATOM 716 C CA . GLN A 1 88 ? -9.720 -5.321 23.121 1.00 94.25 88 GLN A CA 1
ATOM 717 C C . GLN A 1 88 ? -10.983 -5.536 22.275 1.00 94.25 88 GLN A C 1
ATOM 719 O O . GLN A 1 88 ? -11.084 -6.540 21.580 1.00 94.25 88 GLN A O 1
ATOM 724 N N . ASP A 1 89 ? -11.871 -4.540 22.239 1.00 94.75 89 ASP A N 1
ATOM 725 C CA . ASP A 1 89 ? -13.077 -4.526 21.402 1.00 94.75 89 ASP A CA 1
ATOM 726 C C . ASP A 1 89 ? -12.709 -4.667 19.914 1.00 94.75 89 ASP A C 1
ATOM 728 O O . ASP A 1 89 ? -13.274 -5.487 19.202 1.00 94.75 89 ASP A O 1
ATOM 732 N N . PHE A 1 90 ? -11.652 -3.985 19.448 1.00 93.88 90 PHE A N 1
ATOM 733 C CA . PHE A 1 90 ? -11.121 -4.181 18.093 1.00 93.88 90 PHE A CA 1
ATOM 734 C C . PHE A 1 90 ? -10.707 -5.635 17.817 1.00 93.88 90 PHE A C 1
ATOM 736 O O . PHE A 1 90 ? -11.024 -6.164 16.753 1.00 93.88 90 PHE A O 1
ATOM 743 N N . ALA A 1 91 ? -10.009 -6.283 18.754 1.00 91.56 91 ALA A N 1
ATOM 744 C CA . ALA A 1 91 ? -9.582 -7.672 18.605 1.00 91.56 91 ALA A CA 1
ATOM 745 C C . ALA A 1 91 ? -10.783 -8.632 18.541 1.00 91.56 91 ALA A C 1
ATOM 747 O O . ALA A 1 91 ? -10.852 -9.467 17.640 1.00 91.56 91 ALA A O 1
ATOM 748 N N . GLU A 1 92 ? -11.750 -8.473 19.447 1.00 92.06 92 GLU A N 1
ATOM 749 C CA . GLU A 1 92 ? -12.995 -9.251 19.482 1.00 92.06 92 GLU A CA 1
ATOM 750 C C . GLU A 1 92 ? -13.793 -9.073 18.179 1.00 92.06 92 GLU A C 1
ATOM 752 O O . GLU A 1 92 ? -14.106 -10.051 17.499 1.00 92.06 92 GLU A O 1
ATOM 757 N N . LYS A 1 93 ? -14.015 -7.821 17.761 1.00 92.31 93 LYS A N 1
ATOM 758 C CA . LYS A 1 93 ? -14.723 -7.449 16.528 1.00 92.31 93 LYS A CA 1
ATOM 759 C C . LYS A 1 93 ? -14.052 -8.019 15.276 1.00 92.31 93 LYS A C 1
ATOM 761 O O . LYS A 1 93 ? -14.723 -8.609 14.432 1.00 92.31 93 LYS A O 1
ATOM 766 N N . VAL A 1 94 ? -12.729 -7.899 15.135 1.00 90.75 94 VAL A N 1
ATOM 767 C CA . VAL A 1 94 ? -12.006 -8.470 13.980 1.00 90.75 94 VAL A CA 1
ATOM 768 C C . VAL A 1 94 ? -12.096 -10.003 13.955 1.00 90.75 94 VAL A C 1
ATOM 770 O O . VAL A 1 94 ? -12.128 -10.589 12.868 1.00 90.75 94 VAL A O 1
ATOM 773 N N . LEU A 1 95 ? -12.175 -10.654 15.120 1.00 90.38 95 LEU A N 1
ATOM 774 C CA . LEU A 1 95 ? -12.358 -12.102 15.236 1.00 90.38 95 LEU A CA 1
ATOM 775 C C . LEU A 1 95 ? -13.794 -12.570 14.951 1.00 90.38 95 LEU A C 1
ATOM 777 O O . LEU A 1 95 ? -13.938 -13.698 14.487 1.00 90.38 95 LEU A O 1
ATOM 781 N N . GLU A 1 96 ? -14.837 -11.739 15.095 1.00 91.19 96 GLU A N 1
ATOM 782 C CA . GLU A 1 96 ? -16.224 -12.122 14.748 1.00 91.19 96 GLU A CA 1
ATOM 783 C C . GLU A 1 96 ? -16.354 -12.645 13.303 1.00 91.19 96 GLU A C 1
ATOM 785 O O . GLU A 1 96 ? -17.047 -13.629 13.051 1.00 91.19 96 GLU A O 1
ATOM 790 N N . TYR A 1 97 ? -15.659 -12.023 12.342 1.00 89.94 97 TYR A N 1
ATOM 791 C CA . TYR A 1 97 ? -15.584 -12.495 10.950 1.00 89.94 97 TYR A CA 1
ATOM 792 C C . TYR A 1 97 ? -14.295 -13.266 10.627 1.00 89.94 97 TYR A C 1
ATOM 794 O O . TYR A 1 97 ? -14.032 -13.559 9.459 1.00 89.94 97 TYR A O 1
ATOM 802 N N . ASN A 1 98 ? -13.486 -13.619 11.624 1.00 87.12 98 ASN A N 1
ATOM 803 C CA . ASN A 1 98 ? -12.257 -14.405 11.481 1.00 87.12 98 ASN A CA 1
ATOM 804 C C . ASN A 1 98 ? -12.188 -15.561 12.499 1.00 87.12 98 ASN A C 1
ATOM 806 O O . ASN A 1 98 ? -11.102 -15.966 12.906 1.00 87.12 98 ASN A O 1
ATOM 810 N N . ASP A 1 99 ? -13.345 -16.120 12.854 1.00 84.56 99 ASP A N 1
ATOM 811 C CA . ASP A 1 99 ? -13.565 -17.232 13.791 1.00 84.56 99 ASP A CA 1
ATOM 812 C C . ASP A 1 99 ? -12.543 -18.385 13.685 1.00 84.56 99 ASP A C 1
ATOM 814 O O . ASP A 1 99 ? -11.944 -18.786 14.682 1.00 84.56 99 ASP A O 1
ATOM 818 N N . GLN A 1 100 ? -12.238 -18.848 12.469 1.00 83.56 100 GLN A N 1
ATOM 819 C CA . GLN A 1 100 ? -11.231 -19.880 12.156 1.00 83.56 100 GLN A CA 1
ATOM 820 C C . GLN A 1 100 ? -9.787 -19.562 12.621 1.00 83.56 100 GLN A C 1
ATOM 822 O O . GLN A 1 100 ? -8.891 -20.415 12.525 1.00 83.56 100 GLN A O 1
ATOM 827 N N . TYR A 1 101 ? -9.542 -18.327 13.065 1.00 82.44 101 TYR A N 1
ATOM 828 C CA . TYR A 1 101 ? -8.270 -17.815 13.562 1.00 82.44 101 TYR A CA 1
ATOM 829 C C . TYR A 1 101 ? -8.300 -17.410 15.046 1.00 82.44 101 TYR A C 1
ATOM 831 O O . TYR A 1 101 ? -7.265 -16.969 15.541 1.00 82.44 101 TYR A O 1
ATOM 839 N N . TYR A 1 102 ? -9.412 -17.606 15.767 1.00 82.25 102 TYR A N 1
ATOM 840 C CA . TYR A 1 102 ? -9.566 -17.223 17.181 1.00 82.25 102 TYR A CA 1
ATOM 841 C C . TYR A 1 102 ? -8.427 -17.731 18.087 1.00 82.25 102 TYR A C 1
ATOM 843 O O . TYR A 1 102 ? -7.883 -16.978 18.885 1.00 82.25 102 TYR A O 1
ATOM 851 N N . GLU A 1 103 ? -7.992 -18.982 17.908 1.00 81.38 103 GLU A N 1
ATOM 852 C CA . GLU A 1 103 ? -6.876 -19.578 18.668 1.00 81.38 103 GLU A CA 1
ATOM 853 C C . GLU A 1 103 ? -5.480 -19.283 18.078 1.00 81.38 103 GLU A C 1
ATOM 855 O O . GLU A 1 103 ? -4.464 -19.673 18.651 1.00 81.38 103 GLU A O 1
ATOM 860 N N . LYS A 1 104 ? -5.408 -18.651 16.899 1.00 81.56 104 LYS A N 1
ATOM 861 C CA . LYS A 1 104 ? -4.175 -18.498 16.100 1.00 81.56 104 LYS A CA 1
ATOM 862 C C . LYS A 1 104 ? -3.662 -17.066 16.033 1.00 81.56 104 LYS A C 1
ATOM 864 O O . LYS A 1 104 ? -2.469 -16.871 15.809 1.00 81.56 104 LYS A O 1
ATOM 869 N N . TRP A 1 105 ? -4.542 -16.075 16.131 1.00 83.50 105 TRP A N 1
ATOM 870 C CA . TRP A 1 105 ? -4.156 -14.667 16.140 1.00 83.50 105 TRP A CA 1
ATOM 871 C C . TRP A 1 105 ? -4.078 -14.170 17.575 1.00 83.50 105 TRP A C 1
ATOM 873 O O . TRP A 1 105 ? -5.007 -14.352 18.354 1.00 83.50 105 TRP A O 1
ATOM 883 N N . ASP A 1 106 ? -2.996 -13.470 17.900 1.00 81.19 106 ASP A N 1
ATOM 884 C CA . ASP A 1 106 ? -2.958 -12.623 19.082 1.00 81.19 106 ASP A CA 1
ATOM 885 C C . ASP A 1 106 ? -2.826 -11.157 18.673 1.00 81.19 106 ASP A C 1
ATOM 887 O O . ASP A 1 106 ? -2.051 -10.793 17.791 1.00 81.19 106 ASP A O 1
ATOM 891 N N . PHE A 1 107 ? -3.600 -10.314 19.350 1.00 85.81 107 PHE A N 1
ATOM 892 C CA . PHE A 1 107 ? -3.597 -8.864 19.173 1.00 85.81 107 PHE A CA 1
ATOM 893 C C . PHE A 1 107 ? -2.685 -8.178 20.201 1.00 85.81 107 PHE A C 1
ATOM 895 O O . PHE A 1 107 ? -2.793 -6.973 20.420 1.00 85.81 107 PHE A O 1
ATOM 902 N N . LYS A 1 108 ? -1.770 -8.924 20.844 1.00 85.25 108 LYS A N 1
ATOM 903 C CA . LYS A 1 108 ? -0.956 -8.432 21.969 1.00 85.25 108 LYS A CA 1
ATOM 904 C C . LYS A 1 108 ? -0.159 -7.187 21.597 1.00 85.25 108 LYS A C 1
ATOM 906 O O . LYS A 1 108 ? -0.168 -6.237 22.365 1.00 85.25 108 LYS A O 1
ATOM 911 N N . THR A 1 109 ? 0.444 -7.155 20.407 1.00 82.62 109 THR A N 1
ATOM 912 C CA . THR A 1 109 ? 1.196 -5.992 19.899 1.00 82.62 109 THR A CA 1
ATOM 913 C C . THR A 1 109 ? 0.311 -4.764 19.667 1.00 82.62 109 THR A C 1
ATOM 915 O O . THR A 1 109 ? 0.754 -3.642 19.892 1.00 82.62 109 THR A O 1
ATOM 918 N N . PHE A 1 110 ? -0.940 -4.956 19.234 1.00 86.69 110 PHE A N 1
ATOM 919 C CA . PHE A 1 110 ? -1.897 -3.865 19.021 1.00 86.69 110 PHE A CA 1
ATOM 920 C C . PHE A 1 110 ? -2.414 -3.308 20.352 1.00 86.69 110 PHE A C 1
ATOM 922 O O . PHE A 1 110 ? -2.448 -2.096 20.551 1.00 86.69 110 PHE A O 1
ATOM 929 N N . ILE A 1 111 ? -2.745 -4.202 21.287 1.00 90.50 111 ILE A N 1
ATOM 930 C CA . ILE A 1 111 ? -3.160 -3.855 22.647 1.00 90.50 111 ILE A CA 1
ATOM 931 C C . ILE A 1 111 ? -2.019 -3.120 23.363 1.00 90.50 111 ILE A C 1
ATOM 933 O O . ILE A 1 111 ? -2.209 -1.979 23.773 1.00 90.50 111 ILE A O 1
ATOM 937 N N . SER A 1 112 ? -0.806 -3.682 23.390 1.00 88.88 112 SER A N 1
ATOM 938 C CA . SER A 1 112 ? 0.340 -3.079 24.083 1.00 88.88 112 SER A CA 1
ATOM 939 C C . SER A 1 112 ? 0.801 -1.758 23.462 1.00 88.88 112 SER A C 1
ATOM 941 O O . SER A 1 112 ? 1.280 -0.881 24.179 1.00 88.88 112 SER A O 1
ATOM 943 N N . PHE A 1 113 ? 0.642 -1.581 22.143 1.00 88.44 113 PHE A N 1
ATOM 944 C CA . PHE A 1 113 ? 0.862 -0.296 21.472 1.00 88.44 113 PHE A CA 1
ATOM 945 C C . PHE A 1 113 ? -0.061 0.795 22.031 1.00 88.44 113 PHE A C 1
ATOM 947 O O . PHE A 1 113 ? 0.392 1.909 22.293 1.00 88.44 113 PHE A O 1
ATOM 954 N N . PHE A 1 114 ? -1.335 0.470 22.258 1.00 91.62 114 PHE A N 1
ATOM 955 C CA . PHE A 1 114 ? -2.289 1.400 22.852 1.00 91.62 114 PHE A CA 1
ATOM 956 C C . PHE A 1 114 ? -2.234 1.456 24.377 1.00 91.62 114 PHE A C 1
ATOM 958 O O . PHE A 1 114 ? -2.649 2.471 24.925 1.00 91.62 114 PHE A O 1
ATOM 965 N N . ASP A 1 115 ? -1.709 0.457 25.087 1.00 90.81 115 ASP A N 1
ATOM 966 C CA . ASP A 1 115 ? -1.538 0.524 26.544 1.00 90.81 115 ASP A CA 1
ATOM 967 C C . ASP A 1 115 ? -0.600 1.675 26.935 1.00 90.81 115 ASP A C 1
ATOM 969 O O . ASP A 1 115 ? -0.960 2.485 27.793 1.00 90.81 115 ASP A O 1
ATOM 973 N N . VAL A 1 116 ? 0.527 1.817 26.225 1.00 90.44 116 VAL A N 1
ATOM 974 C CA . VAL A 1 116 ? 1.526 2.886 26.436 1.00 90.44 116 VAL A CA 1
ATOM 975 C C . VAL A 1 116 ? 1.170 4.233 25.789 1.00 90.44 116 VAL A C 1
ATOM 977 O O . VAL A 1 116 ? 1.872 5.216 26.018 1.00 90.44 116 VAL A O 1
ATOM 980 N N . ALA A 1 117 ? 0.110 4.296 24.979 1.00 90.56 117 ALA A N 1
ATOM 981 C CA . ALA A 1 117 ? -0.363 5.541 24.372 1.00 90.56 117 ALA A CA 1
ATOM 982 C C . ALA A 1 117 ? -1.028 6.465 25.410 1.00 90.56 117 ALA A C 1
ATOM 984 O O . ALA A 1 117 ? -1.566 6.005 26.425 1.00 90.56 117 ALA A O 1
ATOM 985 N N . SER A 1 118 ? -1.047 7.772 25.144 1.00 94.31 118 SER A N 1
ATOM 986 C CA . SER A 1 118 ? -1.728 8.746 26.003 1.00 94.31 118 SER A CA 1
ATOM 987 C C . SER A 1 118 ? -3.252 8.543 25.995 1.00 94.31 118 SER A C 1
ATOM 989 O O . SER A 1 118 ? -3.826 7.910 25.100 1.00 94.31 118 SER A O 1
ATOM 991 N N . LYS A 1 119 ? -3.949 9.091 26.999 1.00 93.25 119 LYS A N 1
ATOM 992 C CA . LYS A 1 119 ? -5.421 9.052 27.047 1.00 93.25 119 LYS A CA 1
ATOM 993 C C . LYS A 1 119 ? -6.028 9.792 25.849 1.00 93.25 119 LYS A C 1
ATOM 995 O O . LYS A 1 119 ? -7.008 9.334 25.266 1.00 93.25 119 LYS A O 1
ATOM 1000 N N . GLU A 1 120 ? -5.405 10.897 25.464 1.00 93.44 120 GLU A N 1
ATOM 1001 C CA . GLU A 1 120 ? -5.769 11.738 24.331 1.00 93.44 120 GLU A CA 1
ATOM 1002 C C . GLU A 1 120 ? -5.541 10.988 23.014 1.00 93.44 120 GLU A C 1
ATOM 1004 O O . GLU A 1 120 ? -6.436 10.989 22.173 1.00 93.44 120 GLU A O 1
ATOM 1009 N N . GLU A 1 121 ? -4.408 10.297 22.838 1.00 92.44 121 GLU A N 1
ATOM 1010 C CA . GLU A 1 121 ? -4.149 9.457 21.656 1.00 92.44 121 GLU A CA 1
ATOM 1011 C C . GLU A 1 121 ? -5.205 8.351 21.508 1.00 92.44 121 GLU A C 1
ATOM 1013 O O . GLU A 1 121 ? -5.795 8.199 20.434 1.00 92.44 121 GLU A O 1
ATOM 1018 N N . LYS A 1 122 ? -5.516 7.630 22.598 1.00 94.06 122 LYS A N 1
ATOM 1019 C CA . LYS A 1 122 ? -6.580 6.609 22.618 1.00 94.06 122 LYS A CA 1
ATOM 1020 C C . LYS A 1 122 ? -7.939 7.211 22.244 1.00 94.06 122 LYS A C 1
ATOM 1022 O O . LYS A 1 122 ? -8.640 6.649 21.405 1.00 94.06 122 LYS A O 1
ATOM 1027 N N . GLN A 1 123 ? -8.291 8.377 22.790 1.00 92.69 123 GLN A N 1
ATOM 1028 C CA . GLN A 1 123 ? -9.551 9.064 22.485 1.00 92.69 123 GLN A CA 1
ATOM 1029 C C . GLN A 1 123 ? -9.625 9.555 21.027 1.00 92.69 123 GLN A C 1
ATOM 1031 O O . GLN A 1 123 ? -10.662 9.397 20.382 1.00 92.69 123 GLN A O 1
ATOM 1036 N N . HIS A 1 124 ? -8.543 10.097 20.463 1.00 93.12 124 HIS A N 1
ATOM 1037 C CA . HIS A 1 124 ? -8.493 10.501 19.049 1.00 93.12 124 HIS A CA 1
ATOM 1038 C C . HIS A 1 124 ? -8.539 9.303 18.085 1.00 93.12 124 HIS A C 1
ATOM 1040 O O . HIS A 1 124 ? -8.940 9.457 16.928 1.00 93.12 124 HIS A O 1
ATOM 1046 N N . PHE A 1 125 ? -8.151 8.108 18.539 1.00 95.50 125 PHE A N 1
ATOM 1047 C CA . PHE A 1 125 ? -8.206 6.892 17.735 1.00 95.50 125 PHE A CA 1
ATOM 1048 C C . PHE A 1 125 ? -9.573 6.190 17.787 1.00 95.50 125 PHE A C 1
ATOM 1050 O O . PHE A 1 125 ? -10.163 5.971 16.728 1.00 95.50 125 PHE A O 1
ATOM 1057 N N . PHE A 1 126 ? -10.076 5.881 18.991 1.00 96.00 126 PHE A N 1
ATOM 1058 C CA . PHE A 1 126 ? -11.262 5.037 19.238 1.00 96.00 126 PHE A CA 1
ATOM 1059 C C . PHE A 1 126 ? -12.594 5.795 19.406 1.00 96.00 126 PHE A C 1
ATOM 1061 O O . PHE A 1 126 ? -13.629 5.169 19.612 1.00 96.00 126 PHE A O 1
ATOM 1068 N N . SER A 1 127 ? -12.615 7.130 19.342 1.00 93.38 127 SER A N 1
ATOM 1069 C CA . SER A 1 127 ? -13.888 7.872 19.354 1.00 93.38 127 SER A CA 1
ATOM 1070 C C . SER A 1 127 ? -14.719 7.631 18.087 1.00 93.38 127 SER A C 1
ATOM 1072 O O . SER A 1 127 ? -14.194 7.279 17.028 1.00 93.38 127 SER A O 1
ATOM 1074 N N . SER A 1 128 ? -16.022 7.905 18.174 1.00 89.94 128 SER A N 1
ATOM 1075 C CA . SER A 1 128 ? -16.977 7.827 17.059 1.00 89.94 128 SER A CA 1
ATOM 1076 C C . SER A 1 128 ? -16.604 8.683 15.837 1.00 89.94 128 SER A C 1
ATOM 1078 O O . SER A 1 128 ? -17.005 8.357 14.724 1.00 89.94 128 SER A O 1
ATOM 1080 N N . GLU A 1 129 ? -15.791 9.732 16.000 1.00 90.12 129 GLU A N 1
ATOM 1081 C CA . GLU A 1 129 ? -15.225 10.543 14.903 1.00 90.12 129 GLU A CA 1
ATOM 1082 C C . GLU A 1 129 ? -13.705 10.342 14.716 1.00 90.12 129 GLU A C 1
ATOM 1084 O O . GLU A 1 129 ? -13.044 11.054 13.943 1.00 90.12 129 GLU A O 1
ATOM 1089 N N . GLY A 1 130 ? -13.138 9.371 15.430 1.00 93.62 130 GLY A N 1
ATOM 1090 C CA . GLY A 1 130 ? -11.713 9.089 15.513 1.00 93.62 130 GLY A CA 1
ATOM 1091 C C . GLY A 1 130 ? -11.112 8.480 14.247 1.00 93.62 130 GLY A C 1
ATOM 1092 O O . GLY A 1 130 ? -11.786 8.200 13.248 1.00 93.62 130 GLY A O 1
ATOM 1093 N N . ALA A 1 131 ? -9.796 8.274 14.284 1.00 94.94 131 ALA A N 1
ATOM 1094 C CA . ALA A 1 131 ? -9.059 7.691 13.166 1.0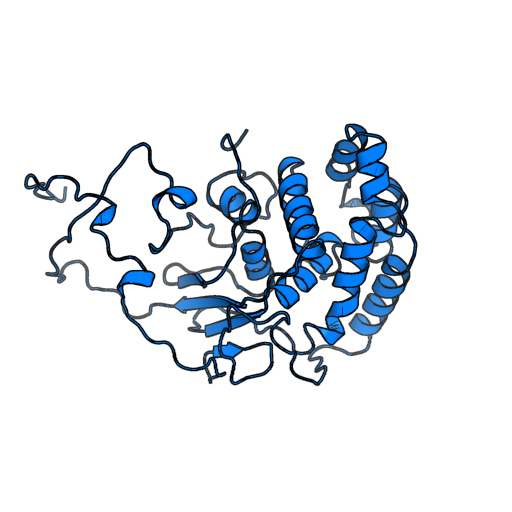0 94.94 131 ALA A CA 1
ATOM 1095 C C . ALA A 1 131 ? -9.571 6.287 12.797 1.00 94.94 131 ALA A C 1
ATOM 1097 O O . ALA A 1 131 ? -9.771 6.021 11.611 1.00 94.94 131 ALA A O 1
ATOM 1098 N N . LEU A 1 132 ? -9.874 5.429 13.781 1.00 95.94 132 LEU A N 1
ATOM 1099 C CA . LEU A 1 132 ? -10.373 4.074 13.527 1.00 95.94 132 LEU A CA 1
ATOM 1100 C C . LEU A 1 132 ? -11.711 4.093 12.779 1.00 95.94 132 LEU A C 1
ATOM 1102 O O . LEU A 1 132 ? -11.889 3.344 11.818 1.00 95.94 132 LEU A O 1
ATOM 1106 N N . ARG A 1 133 ? -12.630 5.000 13.141 1.00 96.19 133 ARG A N 1
ATOM 1107 C CA . ARG A 1 133 ? -13.906 5.132 12.427 1.00 96.19 133 ARG A CA 1
ATOM 1108 C C . ARG A 1 133 ? -13.718 5.616 10.993 1.00 96.19 133 ARG A C 1
ATOM 1110 O O . ARG A 1 133 ? -14.369 5.109 10.081 1.00 96.19 133 ARG A O 1
ATOM 1117 N N . LYS A 1 134 ? -12.812 6.569 10.767 1.00 96.56 134 LYS A N 1
ATOM 1118 C CA . LYS A 1 134 ? -12.482 7.054 9.416 1.00 96.56 134 LYS A CA 1
ATOM 1119 C C . LYS A 1 134 ? -11.867 5.943 8.557 1.00 96.56 134 LYS A C 1
ATOM 1121 O O . LYS A 1 134 ? -12.217 5.830 7.382 1.00 96.56 134 LYS A O 1
ATOM 1126 N N . MET A 1 135 ? -11.049 5.069 9.150 1.00 97.12 135 MET A N 1
ATOM 1127 C CA . MET A 1 135 ? -10.541 3.852 8.502 1.00 97.12 135 MET A CA 1
ATOM 1128 C C . MET A 1 135 ? -11.675 2.873 8.177 1.00 97.12 135 MET A C 1
ATOM 1130 O O . MET A 1 135 ? -11.737 2.388 7.050 1.00 97.12 135 MET A O 1
ATOM 1134 N N . ALA A 1 136 ? -12.594 2.613 9.114 1.00 96.69 136 ALA A N 1
ATOM 1135 C CA . ALA A 1 136 ? -13.732 1.713 8.907 1.00 96.69 136 ALA A CA 1
ATOM 1136 C C . ALA A 1 136 ? -14.646 2.211 7.775 1.00 96.69 136 ALA A C 1
ATOM 1138 O O . ALA A 1 136 ? -14.941 1.468 6.841 1.00 96.69 136 ALA A O 1
ATOM 1139 N N . ASN A 1 137 ? -15.002 3.499 7.785 1.00 96.25 137 ASN A N 1
ATOM 1140 C CA . ASN A 1 137 ? -15.774 4.134 6.716 1.00 96.25 137 ASN A CA 1
ATOM 1141 C C . ASN A 1 137 ? -15.060 4.020 5.351 1.00 96.25 137 ASN A C 1
ATOM 1143 O O . ASN A 1 137 ? -15.703 3.721 4.347 1.00 96.25 137 ASN A O 1
ATOM 1147 N N . LEU A 1 138 ? -13.734 4.206 5.300 1.00 96.62 138 LEU A N 1
ATOM 1148 C CA . LEU A 1 138 ? -12.950 4.034 4.072 1.00 96.62 138 LEU A CA 1
ATOM 1149 C C . LEU A 1 138 ? -12.891 2.564 3.613 1.00 96.62 138 LEU A C 1
ATOM 1151 O O . LEU A 1 138 ? -12.951 2.309 2.411 1.00 96.62 138 LEU A O 1
ATOM 1155 N N . ALA A 1 139 ? -12.823 1.599 4.534 1.00 96.31 139 ALA A N 1
ATOM 1156 C CA . ALA A 1 139 ? -12.864 0.173 4.209 1.00 96.31 139 ALA A CA 1
ATOM 1157 C C . ALA A 1 139 ? -14.232 -0.248 3.640 1.00 96.31 139 ALA A C 1
ATOM 1159 O O . ALA A 1 139 ? -14.293 -0.939 2.623 1.00 96.31 139 ALA A O 1
ATOM 1160 N N . LEU A 1 140 ? -15.327 0.236 4.238 1.00 95.62 140 LEU A N 1
ATOM 1161 C CA . LEU A 1 140 ? -16.709 -0.013 3.805 1.00 95.62 140 LEU A CA 1
ATOM 1162 C C . LEU A 1 140 ? -17.007 0.501 2.386 1.00 95.62 140 LEU A C 1
ATOM 1164 O O . LEU A 1 140 ? -17.877 -0.042 1.707 1.00 95.62 140 LEU A O 1
ATOM 1168 N N . MET A 1 141 ? -16.253 1.493 1.903 1.00 94.38 141 MET A N 1
ATOM 1169 C CA . MET A 1 141 ? -16.355 2.005 0.531 1.00 94.38 141 MET A CA 1
ATOM 1170 C C . MET A 1 141 ? -15.783 1.058 -0.543 1.00 94.38 141 MET A C 1
ATOM 1172 O O . MET A 1 141 ? -15.856 1.391 -1.727 1.00 94.38 141 MET A O 1
ATOM 1176 N N . LEU A 1 142 ? -15.250 -0.120 -0.186 1.00 93.31 142 LEU A N 1
ATOM 1177 C CA . LEU A 1 142 ? -14.615 -1.057 -1.126 1.00 93.31 142 LEU A CA 1
ATOM 1178 C C . LEU A 1 142 ? -15.464 -1.404 -2.365 1.00 93.31 142 LEU A C 1
ATOM 1180 O O . LEU A 1 142 ? -14.922 -1.287 -3.466 1.00 93.31 142 LEU A O 1
ATOM 1184 N N . PRO A 1 143 ? -16.770 -1.738 -2.265 1.00 90.31 143 PRO A N 1
ATOM 1185 C CA . PRO A 1 143 ? -17.585 -2.043 -3.446 1.00 90.31 143 PRO A CA 1
ATOM 1186 C C . PRO A 1 143 ? -17.791 -0.834 -4.373 1.00 90.31 143 PRO A C 1
ATOM 1188 O O . PRO A 1 143 ? -18.065 -1.002 -5.559 1.00 90.31 143 PRO A O 1
ATOM 1191 N N . HIS A 1 144 ? -17.654 0.387 -3.846 1.00 90.12 144 HIS A N 1
ATOM 1192 C CA . HIS A 1 144 ? -17.822 1.634 -4.592 1.00 90.12 144 HIS A CA 1
ATOM 1193 C C . HIS A 1 144 ? -16.506 2.165 -5.175 1.00 90.12 144 HIS A C 1
ATOM 1195 O O . HIS A 1 144 ? -16.527 2.783 -6.235 1.00 90.12 144 HIS A O 1
ATOM 1201 N N . LEU A 1 145 ? -15.372 1.942 -4.499 1.00 92.56 145 LEU A N 1
ATOM 1202 C CA . LEU A 1 145 ? -14.048 2.417 -4.917 1.00 92.56 145 LEU A CA 1
ATOM 1203 C C . LEU A 1 145 ? -13.294 1.398 -5.774 1.00 92.56 145 LEU A C 1
ATOM 1205 O O . LEU A 1 145 ? -12.666 1.781 -6.760 1.00 92.56 145 LEU A O 1
ATOM 1209 N N . CYS A 1 146 ? -13.400 0.108 -5.454 1.00 92.44 146 CYS A N 1
ATOM 1210 C CA . CYS A 1 146 ? -12.774 -0.994 -6.186 1.00 92.44 146 CYS A CA 1
ATOM 1211 C C . CYS A 1 146 ? -13.844 -1.918 -6.802 1.00 92.44 146 CYS A C 1
ATOM 1213 O O . CYS A 1 146 ? -13.895 -3.103 -6.472 1.00 92.44 146 CYS A O 1
ATOM 1215 N N . PRO A 1 147 ? -14.717 -1.409 -7.695 1.00 87.69 147 PRO A N 1
ATOM 1216 C CA . PRO A 1 147 ? -15.877 -2.158 -8.162 1.00 87.69 147 PRO A CA 1
ATOM 1217 C C . PRO A 1 147 ? -15.536 -3.316 -9.103 1.00 87.69 147 PRO A C 1
ATOM 1219 O O . PRO A 1 147 ? -16.362 -4.194 -9.324 1.00 87.69 147 PRO A O 1
ATOM 1222 N N . THR A 1 148 ? -14.334 -3.327 -9.680 1.00 85.38 148 THR A N 1
ATOM 1223 C CA . THR A 1 148 ? -13.873 -4.390 -10.579 1.00 85.38 148 THR A CA 1
ATOM 1224 C C . THR A 1 148 ? -12.721 -5.163 -9.936 1.00 85.38 148 THR A C 1
ATOM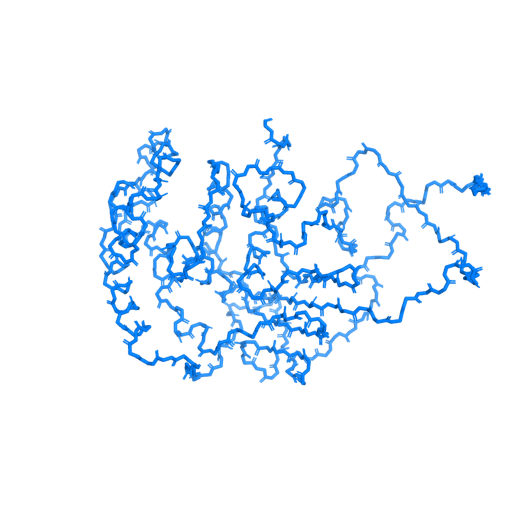 1226 O O . THR A 1 148 ? -11.900 -4.549 -9.249 1.00 85.38 148 THR A O 1
ATOM 1229 N N . PRO A 1 149 ? -12.609 -6.490 -10.139 1.00 87.12 149 PRO A N 1
ATOM 1230 C CA . PRO A 1 149 ? -11.622 -7.288 -9.429 1.00 87.12 149 PRO A CA 1
ATOM 1231 C C . PRO A 1 149 ? -10.230 -6.970 -9.957 1.00 87.12 149 PRO A C 1
ATOM 1233 O O . PRO A 1 149 ? -9.998 -6.986 -11.170 1.00 87.12 149 PRO A O 1
ATOM 1236 N N . ILE A 1 150 ? -9.307 -6.701 -9.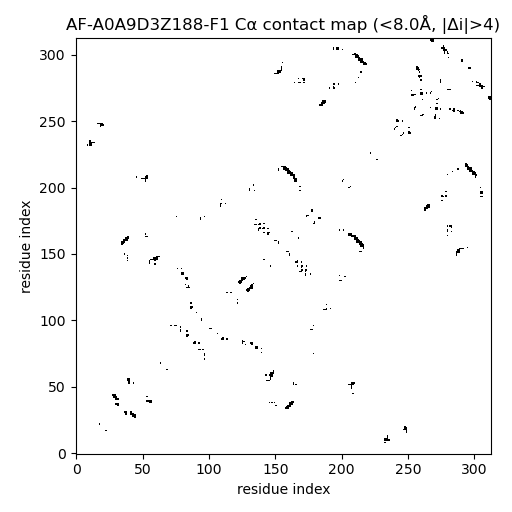037 1.00 91.69 150 ILE A N 1
ATOM 1237 C CA . ILE A 1 150 ? -7.918 -6.387 -9.365 1.00 91.69 150 ILE A CA 1
ATOM 1238 C C . ILE A 1 150 ? -7.286 -7.636 -9.998 1.00 91.69 150 ILE A C 1
ATOM 1240 O O . ILE A 1 150 ? -7.341 -8.714 -9.398 1.00 91.69 150 ILE A O 1
ATOM 1244 N N . PRO A 1 151 ? -6.737 -7.545 -11.221 1.00 92.44 151 PRO A N 1
ATOM 1245 C CA . PRO A 1 151 ? -6.157 -8.697 -11.894 1.00 92.44 151 PRO A CA 1
ATOM 1246 C C . PRO A 1 151 ? -4.854 -9.109 -11.204 1.00 92.44 151 PRO A C 1
ATOM 1248 O O . PRO A 1 151 ? -4.050 -8.262 -10.820 1.00 92.44 151 PRO A O 1
ATOM 1251 N N . LEU A 1 152 ? -4.631 -10.419 -11.087 1.00 93.94 152 LEU A N 1
ATOM 1252 C CA . LEU A 1 152 ? -3.377 -10.948 -10.560 1.00 93.94 152 LEU A CA 1
ATOM 1253 C C . LEU A 1 152 ? -2.245 -10.749 -11.578 1.00 93.94 152 LEU A C 1
ATOM 1255 O O . LEU A 1 152 ? -2.369 -11.145 -12.739 1.00 93.94 152 LEU A O 1
ATOM 1259 N N . LEU A 1 153 ? -1.134 -10.180 -11.118 1.00 95.88 153 LEU A N 1
ATOM 1260 C CA . LEU A 1 153 ? 0.141 -10.109 -11.823 1.00 95.88 153 LEU A CA 1
ATOM 1261 C C . LEU A 1 153 ? 0.848 -11.462 -11.687 1.00 95.88 153 LEU A C 1
ATOM 1263 O O . LEU A 1 153 ? 1.666 -11.665 -10.784 1.00 95.88 153 LEU A O 1
ATOM 1267 N N . LYS A 1 154 ? 0.468 -12.394 -12.565 1.00 94.88 154 LYS A N 1
ATOM 1268 C CA . LYS A 1 154 ? 0.926 -13.788 -12.557 1.00 94.88 154 LYS A CA 1
ATOM 1269 C C . LYS A 1 154 ? 2.348 -13.971 -13.078 1.00 94.88 154 LYS A C 1
ATOM 1271 O O . LYS A 1 154 ? 2.797 -13.165 -13.895 1.00 94.88 154 LYS A O 1
ATOM 1276 N N . LYS A 1 155 ? 2.995 -15.068 -12.677 1.00 94.44 155 LYS A N 1
ATOM 1277 C CA . LYS A 1 155 ? 4.256 -15.542 -13.273 1.00 94.44 155 LYS A CA 1
ATOM 1278 C C . LYS A 1 155 ? 4.205 -15.592 -14.804 1.00 94.44 155 LYS A C 1
ATOM 1280 O O . LYS A 1 155 ? 3.151 -15.839 -15.390 1.00 94.44 155 LYS A O 1
ATOM 1285 N N . ASP A 1 156 ? 5.353 -15.342 -15.428 1.00 93.31 156 ASP A N 1
ATOM 1286 C CA . ASP A 1 156 ? 5.588 -15.362 -16.879 1.00 93.31 156 ASP A CA 1
ATOM 1287 C C . ASP A 1 156 ? 4.806 -14.307 -17.687 1.00 93.31 156 ASP A C 1
ATOM 1289 O O . ASP A 1 156 ? 4.747 -14.368 -18.922 1.00 93.31 156 ASP A O 1
ATOM 1293 N N . THR A 1 157 ? 4.230 -13.302 -17.012 1.00 93.25 157 THR A N 1
ATOM 1294 C CA . THR A 1 157 ? 3.463 -12.222 -17.652 1.00 93.25 157 THR A CA 1
ATOM 1295 C C . THR A 1 157 ? 4.174 -10.868 -17.601 1.00 93.25 157 THR A C 1
ATOM 1297 O O . THR A 1 157 ? 4.804 -10.502 -16.612 1.00 93.25 157 THR A O 1
ATOM 1300 N N . ASN A 1 158 ? 4.030 -10.099 -18.685 1.00 96.56 158 ASN A N 1
ATOM 1301 C CA . ASN A 1 158 ? 4.370 -8.678 -18.738 1.00 96.56 158 ASN A CA 1
ATOM 1302 C C . ASN A 1 158 ? 3.061 -7.882 -18.660 1.00 96.56 158 ASN A C 1
ATOM 1304 O O . ASN A 1 158 ? 2.348 -7.758 -19.657 1.00 96.56 158 ASN A O 1
ATOM 1308 N N . MET A 1 159 ? 2.708 -7.423 -17.459 1.00 97.31 159 MET A N 1
ATOM 1309 C CA . MET A 1 159 ? 1.387 -6.868 -17.141 1.00 97.31 159 MET A CA 1
ATOM 1310 C C . MET A 1 159 ? 1.498 -5.672 -16.195 1.00 97.31 159 MET A C 1
ATOM 1312 O O . MET A 1 159 ? 2.254 -5.708 -15.225 1.00 97.31 159 MET A O 1
ATOM 1316 N N . SER A 1 160 ? 0.677 -4.649 -16.431 1.00 97.94 160 SER A N 1
ATOM 1317 C CA . SER A 1 160 ? 0.584 -3.444 -15.603 1.00 97.94 160 SER A CA 1
ATOM 1318 C C . SER A 1 160 ? -0.816 -3.252 -15.026 1.00 97.94 160 SER A C 1
ATOM 1320 O O . SER A 1 160 ? -1.820 -3.436 -15.719 1.00 97.94 160 SER A O 1
ATOM 1322 N N . VAL A 1 161 ? -0.888 -2.800 -13.775 1.00 97.50 161 VAL A N 1
ATOM 1323 C CA . VAL A 1 161 ? -2.117 -2.365 -13.098 1.00 97.50 161 VAL A CA 1
ATOM 1324 C C . VAL A 1 161 ? -1.915 -0.955 -12.557 1.00 97.50 161 VAL A C 1
ATOM 1326 O O . VAL A 1 161 ? -0.963 -0.717 -11.819 1.00 97.50 161 VAL A O 1
ATOM 1329 N N . THR A 1 162 ? -2.815 -0.027 -12.886 1.00 97.31 162 THR A N 1
ATOM 1330 C CA . THR A 1 162 ? -2.834 1.320 -12.295 1.00 97.31 162 THR A CA 1
ATOM 1331 C C . THR A 1 162 ? -4.083 1.524 -11.446 1.00 97.31 162 THR A C 1
ATOM 1333 O O . THR A 1 162 ? -5.209 1.392 -11.932 1.00 97.31 162 THR A O 1
ATOM 1336 N N . LEU A 1 163 ? -3.861 1.880 -10.182 1.00 97.06 163 LEU A N 1
ATOM 1337 C CA . LEU A 1 163 ? -4.865 2.195 -9.164 1.00 97.06 163 LEU A CA 1
ATOM 1338 C C . LEU A 1 163 ? -4.776 3.687 -8.811 1.00 97.06 163 LEU A C 1
ATOM 1340 O O . LEU A 1 163 ? -3.704 4.287 -8.916 1.00 97.06 163 LEU A O 1
ATOM 1344 N N . SER A 1 164 ? -5.878 4.301 -8.379 1.00 96.44 164 SER A N 1
ATOM 1345 C CA . SER A 1 164 ? -5.796 5.611 -7.721 1.00 96.44 164 SER A CA 1
ATOM 1346 C C . SER A 1 164 ? -5.290 5.451 -6.286 1.00 96.44 164 SER A C 1
ATOM 1348 O O . SER A 1 164 ? -5.523 4.418 -5.654 1.00 96.44 164 SER A O 1
ATOM 1350 N N . GLN A 1 165 ? -4.636 6.472 -5.729 1.00 96.75 165 GLN A N 1
ATOM 1351 C CA . GLN A 1 165 ? -4.197 6.415 -4.326 1.00 96.75 165 GLN A CA 1
ATOM 1352 C C . GLN A 1 165 ? -5.390 6.249 -3.357 1.00 96.75 165 GLN A C 1
ATOM 1354 O O . GLN A 1 165 ? -5.284 5.546 -2.356 1.00 96.75 165 GLN A O 1
ATOM 1359 N N . GLN A 1 166 ? -6.574 6.775 -3.705 1.00 96.12 166 GLN A N 1
ATOM 1360 C CA . GLN A 1 166 ? -7.817 6.538 -2.958 1.00 96.12 166 GLN A CA 1
ATOM 1361 C C . GLN A 1 166 ? -8.256 5.059 -2.963 1.00 96.12 166 GLN A C 1
ATOM 1363 O O . GLN A 1 166 ? -8.697 4.546 -1.933 1.00 96.12 166 GLN A O 1
ATOM 1368 N N . GLN A 1 167 ? -8.126 4.357 -4.096 1.00 96.75 167 GLN A N 1
ATOM 1369 C CA . GLN A 1 167 ? -8.374 2.910 -4.162 1.00 96.75 167 GLN A CA 1
ATOM 1370 C C . GLN A 1 167 ? -7.386 2.147 -3.279 1.00 96.75 167 GLN A C 1
ATOM 1372 O O . GLN A 1 167 ? -7.784 1.243 -2.549 1.00 96.75 167 GLN A O 1
ATOM 1377 N N . ILE A 1 168 ? -6.115 2.548 -3.289 1.00 97.62 168 ILE A N 1
ATOM 1378 C CA . ILE A 1 168 ? -5.071 1.941 -2.459 1.00 97.62 168 ILE A CA 1
ATOM 1379 C C . ILE A 1 168 ? -5.362 2.147 -0.971 1.00 97.62 168 ILE A C 1
ATOM 1381 O O . ILE A 1 168 ? -5.359 1.170 -0.229 1.00 97.62 168 ILE A O 1
ATOM 1385 N N . GLY A 1 169 ? -5.731 3.356 -0.540 1.00 97.00 169 GLY A N 1
ATOM 1386 C CA . GLY A 1 169 ? -6.130 3.616 0.847 1.00 97.00 169 GLY A CA 1
ATOM 1387 C C . GLY A 1 169 ? -7.334 2.782 1.297 1.00 97.00 169 GLY A C 1
ATOM 1388 O O . GLY A 1 169 ? -7.357 2.286 2.421 1.00 97.00 169 GLY A O 1
ATOM 1389 N N . CYS A 1 170 ? -8.301 2.545 0.407 1.00 96.94 170 CYS A N 1
ATOM 1390 C CA . CYS A 1 170 ? -9.424 1.641 0.662 1.00 96.94 170 CYS A CA 1
ATOM 1391 C C . CYS A 1 170 ? -8.986 0.173 0.824 1.00 96.94 170 CYS A C 1
ATOM 1393 O O . CYS A 1 170 ? -9.438 -0.515 1.743 1.00 96.94 170 CYS A O 1
ATOM 1395 N N . LEU A 1 171 ? -8.071 -0.304 -0.022 1.00 95.69 171 LEU A N 1
ATOM 1396 C CA . LEU A 1 171 ? -7.522 -1.661 0.060 1.00 95.69 171 LEU A CA 1
ATOM 1397 C C . LEU A 1 171 ? -6.664 -1.846 1.320 1.00 95.69 171 LEU A C 1
ATOM 1399 O O . LEU A 1 171 ? -6.808 -2.851 2.010 1.00 95.69 171 LEU A O 1
ATOM 1403 N N . LEU A 1 172 ? -5.832 -0.864 1.675 1.00 94.88 172 LEU A N 1
ATOM 1404 C CA . LEU A 1 172 ? -5.033 -0.887 2.903 1.00 94.88 172 LEU A CA 1
ATOM 1405 C C . LEU A 1 172 ? -5.913 -0.828 4.158 1.00 94.88 172 LEU A C 1
ATOM 1407 O O . LEU A 1 172 ? -5.619 -1.520 5.129 1.00 94.88 172 LEU A O 1
ATOM 1411 N N . ALA A 1 173 ? -7.019 -0.074 4.145 1.00 95.62 173 ALA A N 1
ATOM 1412 C CA . ALA A 1 173 ? -7.974 -0.082 5.254 1.00 95.62 173 ALA A CA 1
ATOM 1413 C C . ALA A 1 173 ? -8.600 -1.480 5.425 1.00 95.62 173 ALA A C 1
ATOM 1415 O O . ALA A 1 173 ? -8.647 -2.012 6.531 1.00 95.62 173 ALA A O 1
ATOM 1416 N N . ASN A 1 174 ? -8.984 -2.130 4.323 1.00 94.06 174 ASN A N 1
ATOM 1417 C CA . ASN A 1 174 ? -9.469 -3.514 4.336 1.00 94.06 174 ASN A CA 1
ATOM 1418 C C . ASN A 1 174 ? -8.411 -4.528 4.814 1.00 94.06 174 ASN A C 1
ATOM 1420 O O . ASN A 1 174 ? -8.777 -5.510 5.466 1.00 94.06 174 ASN A O 1
ATOM 1424 N N . ALA A 1 175 ? -7.124 -4.293 4.535 1.00 90.12 175 ALA A N 1
ATOM 1425 C CA . ALA A 1 175 ? -6.020 -5.094 5.067 1.00 90.12 175 ALA A CA 1
ATOM 1426 C C . ALA A 1 175 ? -5.829 -4.893 6.582 1.00 90.12 175 ALA A C 1
ATOM 1428 O O . ALA A 1 175 ? -5.657 -5.876 7.297 1.00 90.12 175 ALA A O 1
ATOM 1429 N N . PHE A 1 176 ? -5.926 -3.652 7.076 1.00 91.06 176 PHE A N 1
ATOM 1430 C CA . PHE A 1 176 ? -5.829 -3.325 8.504 1.00 91.06 176 PHE A CA 1
ATOM 1431 C C . PHE A 1 176 ? -6.932 -3.996 9.337 1.00 91.06 176 PHE A C 1
ATOM 1433 O O . PHE A 1 176 ? -6.656 -4.532 10.404 1.00 91.06 176 PHE A O 1
ATOM 1440 N N . PHE A 1 177 ? -8.167 -4.028 8.829 1.00 91.38 177 PHE A N 1
ATOM 1441 C CA . PHE A 1 177 ? -9.275 -4.775 9.442 1.00 91.38 177 PHE A CA 1
ATOM 1442 C C . PHE A 1 177 ? -9.267 -6.278 9.097 1.00 91.38 177 PHE A C 1
ATOM 1444 O O . PHE A 1 177 ? -10.249 -6.965 9.342 1.00 91.38 177 PHE A O 1
ATOM 1451 N N . CYS A 1 178 ? -8.206 -6.818 8.486 1.00 86.62 178 CYS A N 1
ATOM 1452 C CA . CYS A 1 178 ? -8.087 -8.247 8.157 1.00 86.62 178 CYS A CA 1
ATOM 1453 C C . CYS A 1 178 ? -9.316 -8.831 7.416 1.00 86.62 178 CYS A C 1
ATOM 1455 O O . CYS A 1 178 ? -9.747 -9.964 7.654 1.00 86.62 178 CYS A O 1
ATOM 1457 N N . THR A 1 179 ? -9.922 -8.041 6.524 1.00 83.88 179 THR A N 1
ATOM 1458 C CA . THR A 1 179 ? -11.153 -8.431 5.809 1.00 83.88 179 THR A CA 1
ATOM 1459 C C . THR A 1 179 ? -10.865 -9.374 4.638 1.00 83.88 179 THR A C 1
ATOM 1461 O O . THR A 1 179 ? -11.690 -10.242 4.328 1.00 83.88 179 THR A O 1
ATOM 1464 N N . PHE A 1 180 ? -9.674 -9.256 4.029 1.00 78.19 180 PHE A N 1
ATOM 1465 C CA . PHE A 1 180 ? -9.204 -10.142 2.967 1.00 78.19 180 PHE A CA 1
ATOM 1466 C C . PHE A 1 180 ? -9.054 -11.579 3.490 1.00 78.19 180 PHE A C 1
ATOM 1468 O O . PHE A 1 180 ? -8.241 -11.828 4.381 1.00 78.19 180 PHE A O 1
ATOM 1475 N N . PRO A 1 181 ? -9.794 -12.556 2.942 1.00 59.97 181 PRO A N 1
ATOM 1476 C CA . PRO A 1 181 ? -9.694 -13.930 3.404 1.00 59.97 181 PRO A CA 1
ATOM 1477 C C . PRO A 1 181 ? -8.319 -14.528 3.062 1.00 59.97 181 PRO A C 1
ATOM 1479 O O . PRO A 1 181 ? -7.797 -14.327 1.964 1.00 59.97 181 PRO A O 1
ATOM 1482 N N . ARG A 1 182 ? -7.792 -15.356 3.976 1.00 54.06 182 ARG A N 1
ATOM 1483 C CA . ARG A 1 182 ? -6.581 -16.186 3.803 1.00 54.06 182 ARG A CA 1
ATOM 1484 C C . ARG A 1 182 ? -5.245 -15.421 3.714 1.00 54.06 182 ARG A C 1
ATOM 1486 O O . ARG A 1 182 ? -4.289 -15.966 3.167 1.00 54.06 182 ARG A O 1
ATOM 1493 N N . ARG A 1 183 ? -5.150 -14.188 4.229 1.00 57.50 183 ARG A N 1
ATOM 1494 C CA . ARG A 1 183 ? -3.903 -13.396 4.255 1.00 57.50 183 ARG A CA 1
ATOM 1495 C C . ARG A 1 183 ? -3.754 -12.672 5.591 1.00 57.50 183 ARG A C 1
ATOM 1497 O O . ARG A 1 183 ? -4.531 -11.770 5.882 1.00 57.50 183 ARG A O 1
ATOM 1504 N N . ASN A 1 184 ? -2.751 -13.063 6.373 1.00 51.56 184 ASN A N 1
ATOM 1505 C CA . ASN A 1 184 ? -2.589 -12.637 7.763 1.00 51.56 184 ASN A CA 1
ATOM 1506 C C . ASN A 1 184 ? -1.193 -12.026 7.952 1.00 51.56 184 ASN A C 1
ATOM 1508 O O . ASN A 1 184 ? -0.222 -12.564 7.422 1.00 51.56 184 ASN A O 1
ATOM 1512 N N . PHE A 1 185 ? -1.101 -10.934 8.713 1.00 52.38 185 PHE A N 1
ATOM 1513 C CA . PHE A 1 185 ? 0.144 -10.207 8.986 1.00 52.38 185 PHE A CA 1
ATOM 1514 C C . PHE A 1 185 ? 0.556 -10.294 10.466 1.00 52.38 185 PHE A C 1
ATOM 1516 O O . PHE A 1 185 ? -0.189 -10.767 11.321 1.00 52.38 185 PHE A O 1
ATOM 1523 N N . SER A 1 186 ? 1.787 -9.859 10.723 1.00 46.38 186 SER A N 1
ATOM 1524 C CA . SER A 1 186 ? 2.583 -9.954 11.954 1.00 46.38 186 SER A CA 1
ATOM 1525 C C . SER A 1 186 ? 3.817 -9.053 11.737 1.00 46.38 186 SER A C 1
ATOM 1527 O O . SER A 1 186 ? 4.155 -8.934 10.565 1.00 46.38 186 SER A O 1
ATOM 1529 N N . LYS A 1 187 ? 4.549 -8.462 12.703 1.00 54.62 187 LYS A N 1
ATOM 1530 C CA . LYS A 1 187 ? 4.266 -8.130 14.130 1.00 54.62 187 LYS A CA 1
ATOM 1531 C C . LYS A 1 187 ? 5.336 -7.149 14.692 1.00 54.62 187 LYS A C 1
ATOM 1533 O O . LYS A 1 187 ? 6.169 -7.535 15.515 1.00 54.62 187 LYS A O 1
ATOM 1538 N N . ARG A 1 188 ? 5.273 -5.851 14.392 1.00 55.75 188 ARG A N 1
ATOM 1539 C CA . ARG A 1 188 ? 5.976 -4.825 15.204 1.00 55.75 188 ARG A CA 1
ATOM 1540 C C . ARG A 1 188 ? 5.089 -3.610 15.507 1.00 55.75 188 ARG A C 1
ATOM 1542 O O . ARG A 1 188 ? 4.086 -3.344 14.853 1.00 55.75 188 ARG A O 1
ATOM 1549 N N . SER A 1 189 ? 5.442 -2.855 16.547 1.00 54.88 189 SER A N 1
ATOM 1550 C CA . SER A 1 189 ? 4.712 -1.646 16.972 1.00 54.88 189 SER A CA 1
ATOM 1551 C C . SER A 1 189 ? 5.123 -0.381 16.201 1.00 54.88 189 SER A C 1
ATOM 1553 O O . SER A 1 189 ? 4.332 0.555 16.079 1.00 54.88 189 SER A O 1
ATOM 1555 N N . CYS A 1 190 ? 6.338 -0.349 15.644 1.00 56.31 190 CYS A N 1
ATOM 1556 C CA . CYS A 1 190 ? 6.807 0.713 14.747 1.00 56.31 190 CYS A CA 1
ATOM 1557 C C . CYS A 1 190 ? 6.061 0.705 13.399 1.00 56.31 190 CYS A C 1
ATOM 1559 O O . CYS A 1 190 ? 5.709 1.772 12.890 1.00 56.31 190 CYS A O 1
ATOM 1561 N N . GLU A 1 191 ? 5.733 -0.485 12.883 1.00 76.50 191 GLU A N 1
ATOM 1562 C CA . GLU A 1 191 ? 4.872 -0.690 11.710 1.00 76.50 191 GLU A CA 1
ATOM 1563 C C . GLU A 1 191 ? 3.540 0.052 11.878 1.00 76.50 191 GLU A C 1
ATOM 1565 O O . GLU A 1 191 ? 3.157 0.862 11.030 1.00 76.50 191 GLU A O 1
ATOM 1570 N N . LEU A 1 192 ? 2.874 -0.148 13.025 1.00 81.50 192 LEU A N 1
ATOM 1571 C CA . LEU A 1 192 ? 1.604 0.505 13.345 1.00 81.50 192 LEU A CA 1
ATOM 1572 C C . LEU A 1 192 ? 1.718 2.033 13.297 1.00 81.50 192 LEU A C 1
ATOM 1574 O O . LEU A 1 192 ? 0.851 2.670 12.704 1.00 81.50 192 LEU A O 1
ATOM 1578 N N . ARG A 1 193 ? 2.788 2.645 13.830 1.00 87.38 193 ARG A N 1
ATOM 1579 C CA . ARG A 1 193 ? 2.966 4.112 13.757 1.00 87.38 193 ARG A CA 1
ATOM 1580 C C . ARG A 1 193 ? 2.986 4.616 12.313 1.00 87.38 193 ARG A C 1
ATOM 1582 O O . ARG A 1 193 ? 2.314 5.599 12.011 1.00 87.38 193 ARG A O 1
ATOM 1589 N N . CYS A 1 194 ? 3.698 3.930 11.419 1.00 88.50 194 CYS A N 1
ATOM 1590 C CA . CYS A 1 194 ? 3.795 4.326 10.013 1.00 88.50 194 CYS A CA 1
ATOM 1591 C C . CYS A 1 194 ? 2.457 4.170 9.272 1.00 88.50 194 CYS A C 1
ATOM 1593 O O . CYS A 1 194 ? 2.027 5.086 8.569 1.00 88.50 194 CYS A O 1
ATOM 1595 N N . ILE A 1 195 ? 1.758 3.050 9.487 1.00 91.06 195 ILE A N 1
ATOM 1596 C CA . ILE A 1 195 ? 0.444 2.782 8.884 1.00 91.06 195 ILE A CA 1
ATOM 1597 C C . ILE A 1 195 ? -0.625 3.757 9.401 1.00 91.06 195 ILE A C 1
ATOM 1599 O O . ILE A 1 195 ? -1.400 4.306 8.615 1.00 91.06 195 ILE A O 1
ATOM 1603 N N . LEU A 1 196 ? -0.650 4.040 10.706 1.00 92.06 196 LEU A N 1
ATOM 1604 C CA . LEU A 1 196 ? -1.576 5.016 11.281 1.00 92.06 196 LEU A CA 1
ATOM 1605 C C . LEU A 1 196 ? -1.271 6.446 10.809 1.00 92.06 196 LEU A C 1
ATOM 1607 O O . LEU A 1 196 ? -2.202 7.212 10.549 1.00 92.06 196 LEU A O 1
ATOM 1611 N N . HIS A 1 197 ? 0.005 6.798 10.618 1.00 94.12 197 HIS A N 1
ATOM 1612 C CA . HIS A 1 197 ? 0.392 8.088 10.045 1.00 94.12 197 HIS A CA 1
ATOM 1613 C C . HIS A 1 197 ? -0.046 8.237 8.577 1.00 94.12 197 HIS A C 1
ATOM 1615 O O . HIS A 1 197 ? -0.562 9.294 8.204 1.00 94.12 197 HIS A O 1
ATOM 1621 N N . TYR A 1 198 ? 0.058 7.177 7.765 1.00 96.56 198 TYR A N 1
ATOM 1622 C CA . TYR A 1 198 ? -0.499 7.141 6.407 1.00 96.56 198 TYR A CA 1
ATOM 1623 C C . TYR A 1 198 ? -1.998 7.465 6.402 1.00 96.56 198 TYR A C 1
ATOM 1625 O O . TYR A 1 198 ? -2.419 8.418 5.742 1.00 96.56 198 TYR A O 1
ATOM 1633 N N . PHE A 1 199 ? -2.800 6.760 7.209 1.00 96.62 199 PHE A N 1
ATOM 1634 C CA . PHE A 1 199 ? -4.239 7.025 7.292 1.00 96.62 199 PHE A CA 1
ATOM 1635 C C . PHE A 1 199 ? -4.547 8.438 7.798 1.00 96.62 199 PHE A C 1
ATOM 1637 O O . PHE A 1 199 ? -5.387 9.127 7.220 1.00 96.62 199 PHE A O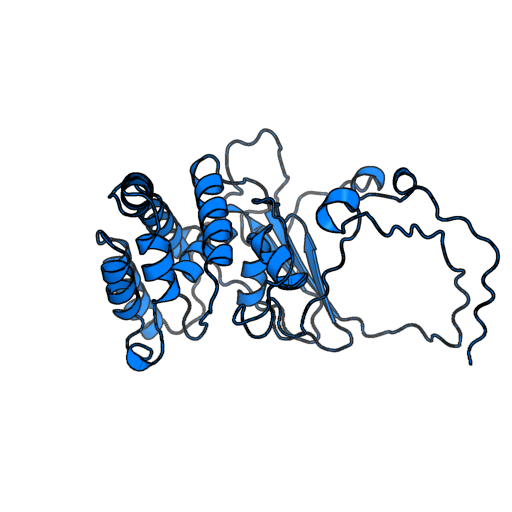 1
ATOM 1644 N N . TYR A 1 200 ? -3.823 8.922 8.811 1.00 94.88 200 TYR A N 1
ATOM 1645 C CA . TYR A 1 200 ? -3.943 10.296 9.302 1.00 94.88 200 TYR A CA 1
ATOM 1646 C C . TYR A 1 200 ? -3.691 11.340 8.200 1.00 94.88 200 TYR A C 1
ATOM 1648 O O . TYR A 1 200 ? -4.471 12.289 8.060 1.00 94.88 200 TYR A O 1
ATOM 1656 N N . ARG A 1 201 ? -2.653 11.152 7.371 1.00 95.50 201 ARG A N 1
ATOM 1657 C CA . ARG A 1 201 ? -2.397 12.009 6.204 1.00 95.50 201 ARG A CA 1
ATOM 1658 C C . ARG A 1 201 ? -3.537 11.921 5.185 1.00 95.50 201 ARG A C 1
ATOM 1660 O O . ARG A 1 201 ? -4.040 12.970 4.780 1.00 95.50 201 ARG A O 1
ATOM 1667 N N . CYS A 1 202 ? -4.012 10.720 4.847 1.00 94.56 202 CYS A N 1
ATOM 1668 C CA . CYS A 1 202 ? -5.139 10.524 3.927 1.00 94.56 202 CYS A CA 1
ATOM 1669 C C . CYS A 1 202 ? -6.449 11.173 4.410 1.00 94.56 202 CYS A C 1
ATOM 1671 O O . CYS A 1 202 ? -7.216 11.667 3.585 1.00 94.56 202 CYS A O 1
ATOM 1673 N N . PHE A 1 203 ? -6.711 11.214 5.721 1.00 93.25 203 PHE A N 1
ATOM 1674 C CA . PHE A 1 203 ? -7.903 11.870 6.276 1.00 93.25 203 PHE A CA 1
ATOM 1675 C C . PHE A 1 203 ? -7.790 13.393 6.348 1.00 93.25 203 PHE A C 1
ATOM 1677 O O . PHE A 1 203 ? -8.812 14.071 6.279 1.00 93.25 203 PHE A O 1
ATOM 1684 N N . LYS A 1 204 ? -6.574 13.948 6.449 1.00 92.38 204 LYS A N 1
ATOM 1685 C CA . LYS A 1 204 ? -6.347 15.393 6.279 1.00 92.38 204 LYS A CA 1
ATOM 1686 C C . LYS A 1 204 ? -6.496 15.826 4.824 1.00 92.38 204 LYS A C 1
ATOM 1688 O O . LYS A 1 204 ? -7.100 16.858 4.549 1.00 92.38 204 LYS A O 1
ATOM 1693 N N . ARG A 1 205 ? -5.918 15.060 3.897 1.00 91.81 205 ARG A N 1
ATOM 1694 C CA . ARG A 1 205 ? -6.012 15.286 2.453 1.00 91.81 205 ARG A CA 1
ATOM 1695 C C . ARG A 1 205 ? -5.810 13.959 1.733 1.00 91.81 205 ARG A C 1
ATOM 1697 O O . ARG A 1 205 ? -4.701 13.432 1.716 1.00 91.81 205 ARG A O 1
ATOM 1704 N N . MET A 1 206 ? -6.870 13.448 1.112 1.00 92.56 206 MET A N 1
ATOM 1705 C CA . MET A 1 206 ? -6.783 12.243 0.287 1.00 92.56 206 MET A CA 1
ATOM 1706 C C . MET A 1 206 ? -5.804 12.496 -0.872 1.00 92.56 206 MET A C 1
ATOM 1708 O O . MET A 1 206 ? -5.981 13.492 -1.582 1.00 92.56 206 MET A O 1
ATOM 1712 N N . PRO A 1 207 ? -4.786 11.646 -1.086 1.00 91.81 207 PRO A N 1
ATOM 1713 C CA . PRO A 1 207 ? -3.912 11.771 -2.243 1.00 91.81 207 PRO A CA 1
ATOM 1714 C C . PRO A 1 207 ? -4.692 11.525 -3.545 1.00 91.81 207 PRO A C 1
ATOM 1716 O O . PRO A 1 207 ? -5.543 10.635 -3.627 1.00 91.81 207 PRO A O 1
ATOM 1719 N N . LEU A 1 208 ? -4.439 12.360 -4.555 1.00 91.38 208 LEU A N 1
ATOM 1720 C CA . LEU A 1 208 ? -5.240 12.437 -5.789 1.00 91.38 208 LEU A CA 1
ATOM 1721 C C . LEU A 1 208 ? -4.519 11.849 -7.014 1.00 91.38 208 LEU A C 1
ATOM 1723 O O . LEU A 1 208 ? -5.035 11.903 -8.130 1.00 91.38 208 LEU A O 1
ATOM 1727 N N . GLY A 1 209 ? -3.320 11.305 -6.814 1.00 92.81 209 GLY A N 1
ATOM 1728 C CA . GLY A 1 209 ? -2.520 10.668 -7.845 1.00 92.81 209 GLY A CA 1
ATOM 1729 C C . GLY A 1 209 ? -2.893 9.206 -8.090 1.00 92.81 209 GLY A C 1
ATOM 1730 O O . GLY A 1 209 ? -3.948 8.693 -7.694 1.00 92.81 209 GLY A O 1
ATOM 1731 N N . THR A 1 210 ? -1.989 8.524 -8.785 1.00 95.31 210 THR A N 1
ATOM 1732 C CA . THR A 1 210 ? -2.163 7.150 -9.260 1.00 95.31 210 THR A CA 1
ATOM 1733 C C . THR A 1 210 ? -0.859 6.383 -9.131 1.00 95.31 210 THR A C 1
ATOM 1735 O O . THR A 1 210 ? 0.186 6.901 -9.528 1.00 95.31 210 THR A O 1
ATOM 1738 N N . VAL A 1 211 ? -0.931 5.131 -8.687 1.00 97.25 211 VAL A N 1
ATOM 1739 C CA . VAL A 1 211 ? 0.226 4.236 -8.596 1.00 97.25 211 VAL A CA 1
ATOM 1740 C C . VAL A 1 211 ? 0.085 3.132 -9.635 1.00 97.25 211 VAL A C 1
ATOM 1742 O O . VAL A 1 211 ? -0.986 2.544 -9.790 1.00 97.25 211 VAL A O 1
ATOM 1745 N N . THR A 1 212 ? 1.166 2.866 -10.365 1.00 97.50 212 THR A N 1
ATOM 1746 C CA . THR A 1 212 ? 1.251 1.800 -11.367 1.00 97.50 212 THR A CA 1
ATOM 1747 C C . THR A 1 212 ? 2.209 0.716 -10.902 1.00 97.50 212 THR A C 1
ATOM 1749 O O . THR A 1 212 ? 3.344 1.012 -10.536 1.00 97.50 212 THR A O 1
ATOM 1752 N N . PHE A 1 213 ? 1.747 -0.528 -10.957 1.00 98.19 213 PHE A N 1
ATOM 1753 C CA . PHE A 1 213 ? 2.490 -1.738 -10.631 1.00 98.19 213 PHE A CA 1
ATOM 1754 C C . PHE A 1 213 ? 2.654 -2.545 -11.917 1.00 98.19 213 PHE A C 1
ATOM 1756 O O . PHE A 1 213 ? 1.656 -2.943 -12.517 1.00 98.19 213 PHE A O 1
ATOM 1763 N N . THR A 1 214 ? 3.889 -2.766 -12.356 1.00 98.06 214 THR A N 1
ATOM 1764 C CA . THR A 1 214 ? 4.212 -3.480 -13.597 1.00 98.06 214 THR A CA 1
ATOM 1765 C C . THR A 1 214 ? 5.057 -4.696 -13.273 1.00 98.06 214 THR A C 1
ATOM 1767 O O . THR A 1 214 ? 6.204 -4.543 -12.859 1.00 98.06 214 THR A O 1
ATOM 1770 N N . ARG A 1 215 ? 4.517 -5.901 -13.481 1.00 97.88 215 ARG A N 1
ATOM 1771 C CA . ARG A 1 215 ? 5.338 -7.115 -13.504 1.00 97.88 215 ARG A CA 1
ATOM 1772 C C . ARG A 1 215 ? 6.027 -7.181 -14.856 1.00 97.88 215 ARG A C 1
ATOM 1774 O O . ARG A 1 215 ? 5.358 -7.085 -15.887 1.00 97.88 215 ARG A O 1
ATOM 1781 N N . GLN A 1 216 ? 7.343 -7.332 -14.834 1.00 97.00 216 GLN A N 1
ATOM 1782 C CA . GLN A 1 216 ? 8.159 -7.496 -16.025 1.00 97.00 216 GLN A CA 1
ATOM 1783 C C . GLN A 1 216 ? 8.843 -8.862 -15.976 1.00 97.00 216 GLN A C 1
ATOM 1785 O O . GLN A 1 216 ? 9.495 -9.187 -14.990 1.00 97.00 216 GLN A O 1
ATOM 1790 N N . CYS A 1 217 ? 8.703 -9.641 -17.045 1.00 96.25 217 CYS A N 1
ATOM 1791 C CA . CYS A 1 217 ? 9.316 -10.954 -17.231 1.00 96.25 217 CYS A CA 1
ATOM 1792 C C . CYS A 1 217 ? 10.241 -10.886 -18.452 1.00 96.25 217 CYS A C 1
ATOM 1794 O O . CYS A 1 217 ? 9.779 -10.664 -19.578 1.00 96.25 217 CYS A O 1
ATOM 1796 N N . VAL A 1 218 ? 11.548 -11.048 -18.232 1.00 94.56 218 VAL A N 1
ATOM 1797 C CA . VAL A 1 218 ? 12.575 -11.012 -19.282 1.00 94.56 218 VAL A CA 1
ATOM 1798 C C . VAL A 1 218 ? 12.841 -12.437 -19.756 1.00 94.56 218 VAL A C 1
ATOM 1800 O O . VAL A 1 218 ? 13.262 -13.286 -18.976 1.00 94.56 218 VAL A O 1
ATOM 1803 N N . LYS A 1 219 ? 12.589 -12.721 -21.036 1.00 90.19 219 LYS A N 1
ATOM 1804 C CA . LYS A 1 219 ? 12.843 -14.049 -21.625 1.00 90.19 219 LYS A CA 1
ATOM 1805 C C . LYS A 1 219 ? 14.233 -14.127 -22.249 1.00 90.19 219 LYS A C 1
ATOM 1807 O O . LYS A 1 219 ? 14.987 -15.054 -21.968 1.00 90.19 219 LYS A O 1
ATOM 1812 N N . ASP A 1 220 ? 14.593 -13.104 -23.016 1.00 90.94 220 ASP A N 1
ATOM 1813 C CA . ASP A 1 220 ? 15.873 -13.017 -23.710 1.00 90.94 220 ASP A CA 1
ATOM 1814 C C . ASP A 1 220 ? 16.906 -12.291 -22.838 1.00 90.94 220 ASP A C 1
ATOM 1816 O O . ASP A 1 220 ? 16.947 -11.061 -22.765 1.00 90.94 220 ASP A O 1
ATOM 1820 N N . LEU A 1 221 ? 17.732 -13.065 -22.131 1.00 88.31 221 LEU A N 1
ATOM 1821 C CA . LEU A 1 221 ? 18.848 -12.529 -21.350 1.00 88.31 221 LEU A CA 1
ATOM 1822 C C . LEU A 1 221 ? 20.059 -12.227 -22.253 1.00 88.31 221 LEU A C 1
ATOM 1824 O O . LEU A 1 221 ? 20.340 -13.002 -23.173 1.00 88.31 221 LEU A O 1
ATOM 1828 N N . PRO A 1 222 ? 20.832 -11.155 -21.981 1.00 89.62 222 PRO A N 1
ATOM 1829 C CA . PRO A 1 222 ? 22.066 -10.882 -22.706 1.00 89.62 222 PRO A CA 1
ATOM 1830 C C . PRO A 1 222 ? 23.051 -12.047 -22.613 1.00 89.62 222 PRO A C 1
ATOM 1832 O O . PRO A 1 222 ? 23.280 -12.621 -21.545 1.00 89.62 222 PRO A O 1
ATOM 1835 N N . LYS A 1 223 ? 23.714 -12.354 -23.728 1.00 90.94 223 LYS A N 1
ATOM 1836 C CA . LYS A 1 223 ? 24.845 -13.281 -23.735 1.00 90.94 223 LYS A CA 1
ATOM 1837 C C . LYS A 1 223 ? 26.077 -12.595 -23.142 1.00 90.94 223 LYS A C 1
ATOM 1839 O O . LYS A 1 223 ? 26.907 -12.056 -23.866 1.00 90.94 223 LYS A O 1
ATOM 1844 N N . TRP A 1 224 ? 26.213 -12.633 -21.820 1.00 91.25 224 TRP A N 1
ATOM 1845 C CA . TRP A 1 224 ? 27.233 -11.881 -21.073 1.00 91.25 224 TRP A CA 1
ATOM 1846 C C . TRP A 1 224 ? 28.687 -12.066 -21.550 1.00 91.25 224 TRP A C 1
ATOM 1848 O O . TRP A 1 224 ? 29.488 -11.153 -21.389 1.00 91.25 224 TRP A O 1
ATOM 1858 N N . GLY A 1 225 ? 29.036 -13.213 -22.148 1.00 92.81 225 GLY A N 1
ATOM 1859 C CA . GLY A 1 225 ? 30.369 -13.461 -22.723 1.00 92.81 225 GLY A CA 1
ATOM 1860 C C . GLY A 1 225 ? 30.607 -12.859 -24.118 1.00 92.81 225 GLY A C 1
ATOM 1861 O O . GLY A 1 225 ? 31.755 -12.739 -24.534 1.00 92.81 225 GLY A O 1
ATOM 1862 N N . GLU A 1 226 ? 29.546 -12.477 -24.834 1.00 94.31 226 GLU A N 1
ATOM 1863 C CA . GLU A 1 226 ? 29.592 -11.828 -26.156 1.00 94.31 226 GLU A CA 1
ATOM 1864 C C . GLU A 1 226 ? 29.370 -10.299 -26.062 1.00 94.31 226 GLU A C 1
ATOM 1866 O O . GLU A 1 226 ? 29.574 -9.582 -27.044 1.00 94.31 226 GLU A O 1
ATOM 1871 N N . GLU A 1 227 ? 28.963 -9.796 -24.889 1.00 90.19 227 GLU A N 1
ATOM 1872 C CA . GLU A 1 227 ? 28.562 -8.405 -24.655 1.00 90.19 227 GLU A CA 1
ATOM 1873 C C . GLU A 1 227 ? 29.753 -7.430 -24.725 1.00 90.19 227 GLU A C 1
ATOM 1875 O O . GLU A 1 227 ? 30.782 -7.615 -24.073 1.00 90.19 227 GLU A O 1
ATOM 1880 N N . LYS A 1 228 ? 29.606 -6.359 -25.517 1.00 91.12 228 LYS A N 1
ATOM 1881 C CA . LYS A 1 228 ? 30.661 -5.361 -25.797 1.00 91.12 228 LYS A CA 1
ATOM 1882 C C . LYS A 1 228 ? 30.344 -3.970 -25.240 1.00 91.12 228 LYS A C 1
ATOM 1884 O O . LYS A 1 228 ? 31.154 -3.053 -25.387 1.00 91.12 228 LYS A O 1
ATOM 1889 N N . THR A 1 229 ? 29.182 -3.793 -24.612 1.00 89.88 229 THR A N 1
ATOM 1890 C CA . THR A 1 229 ? 28.749 -2.526 -24.016 1.00 89.88 229 THR A CA 1
ATOM 1891 C C . THR A 1 229 ? 29.733 -2.067 -22.940 1.00 89.88 229 THR A C 1
ATOM 1893 O O . THR A 1 229 ? 30.067 -2.796 -22.006 1.00 89.88 229 THR A O 1
ATOM 1896 N N . THR A 1 230 ? 30.201 -0.824 -23.049 1.00 87.88 230 THR A N 1
ATOM 1897 C CA . THR A 1 230 ? 31.151 -0.255 -22.090 1.00 87.88 230 THR A CA 1
ATOM 1898 C C . THR A 1 230 ? 30.452 0.203 -20.810 1.00 87.88 230 THR A C 1
ATOM 1900 O O . THR A 1 230 ? 29.332 0.719 -20.827 1.00 87.88 230 THR A O 1
ATOM 1903 N N . LEU A 1 231 ? 31.135 0.055 -19.669 1.00 84.69 231 LEU A N 1
ATOM 1904 C CA . LEU A 1 231 ? 30.626 0.541 -18.386 1.00 84.69 231 LEU A CA 1
ATOM 1905 C C . LEU A 1 231 ? 30.467 2.069 -18.410 1.00 84.69 231 LEU A C 1
ATOM 1907 O O . LEU A 1 231 ? 31.449 2.812 -18.567 1.00 84.69 231 LEU A O 1
ATOM 1911 N N . ARG A 1 232 ? 29.220 2.510 -18.202 1.00 85.81 232 ARG A N 1
ATOM 1912 C CA . ARG A 1 232 ? 28.823 3.916 -18.042 1.00 85.81 232 ARG A CA 1
ATOM 1913 C C . ARG A 1 232 ? 29.448 4.532 -16.779 1.00 85.81 232 ARG A C 1
ATOM 1915 O O . ARG A 1 232 ? 30.074 3.844 -15.969 1.00 85.81 232 ARG A O 1
ATOM 1922 N N . GLY A 1 233 ? 29.306 5.850 -16.628 1.00 82.81 233 GLY A N 1
ATOM 1923 C CA . GLY A 1 233 ? 29.682 6.547 -15.395 1.00 82.81 233 GLY A CA 1
ATOM 1924 C C . GLY A 1 233 ? 28.920 5.994 -14.185 1.00 82.81 233 GLY A C 1
ATOM 1925 O O . GLY A 1 233 ? 27.795 5.518 -14.324 1.00 82.81 233 GLY A O 1
ATOM 1926 N N . ARG A 1 234 ? 29.555 6.014 -13.010 1.00 85.44 234 ARG A N 1
ATOM 1927 C CA . ARG A 1 234 ? 29.001 5.481 -11.759 1.00 85.44 234 ARG A CA 1
ATOM 1928 C C . ARG A 1 234 ? 29.181 6.506 -10.651 1.00 85.44 234 ARG A C 1
ATOM 1930 O O . ARG A 1 234 ? 30.279 7.040 -10.502 1.00 85.44 234 ARG A O 1
ATOM 1937 N N . HIS A 1 235 ? 28.117 6.746 -9.899 1.00 87.88 235 HIS A N 1
ATOM 1938 C CA . HIS A 1 235 ? 28.186 7.415 -8.611 1.00 87.88 235 HIS A CA 1
ATOM 1939 C C . HIS A 1 235 ? 28.273 6.346 -7.516 1.00 87.88 235 HIS A C 1
ATOM 1941 O O . HIS A 1 235 ? 27.583 5.330 -7.594 1.00 87.88 235 HIS A O 1
ATOM 1947 N N . VAL A 1 236 ? 29.137 6.559 -6.529 1.00 87.69 236 VAL A N 1
ATOM 1948 C CA . VAL A 1 236 ? 29.260 5.728 -5.325 1.00 87.69 236 VAL A CA 1
ATOM 1949 C C . VAL A 1 236 ? 29.481 6.660 -4.139 1.00 87.69 236 VAL A C 1
ATOM 1951 O O . VAL A 1 236 ? 30.395 7.488 -4.178 1.00 87.69 236 VAL A O 1
ATOM 1954 N N . SER A 1 237 ? 28.665 6.492 -3.100 1.00 86.31 237 SER A N 1
ATOM 1955 C CA . SER A 1 237 ? 28.759 7.178 -1.811 1.00 86.31 237 SER A CA 1
ATOM 1956 C C . SER A 1 237 ? 28.547 6.167 -0.682 1.00 86.31 237 SER A C 1
ATOM 1958 O O . SER A 1 237 ? 27.908 5.136 -0.877 1.00 86.31 237 SER A O 1
ATOM 1960 N N . SER A 1 238 ? 29.103 6.461 0.493 1.00 87.25 238 SER A N 1
ATOM 1961 C CA . SER A 1 238 ? 28.898 5.706 1.737 1.00 87.25 238 SER A CA 1
ATOM 1962 C C . SER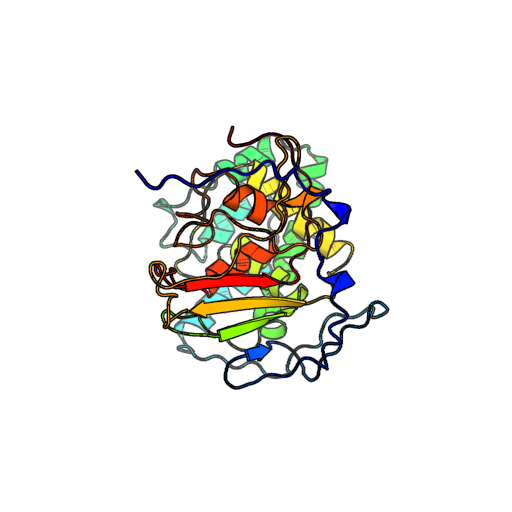 A 1 238 ? 28.025 6.461 2.750 1.00 87.25 238 SER A C 1
ATOM 1964 O O . SER A 1 238 ? 28.009 6.097 3.924 1.00 87.25 238 SER A O 1
ATOM 1966 N N . LYS A 1 239 ? 27.400 7.568 2.329 1.00 85.44 239 LYS A N 1
ATOM 1967 C CA . LYS A 1 239 ? 26.556 8.439 3.165 1.00 85.44 239 LYS A CA 1
ATOM 1968 C C . LYS A 1 239 ? 25.113 8.522 2.669 1.00 85.44 239 LYS A C 1
ATOM 1970 O O . LYS A 1 239 ? 24.223 8.754 3.475 1.00 85.44 239 LYS A O 1
ATOM 1975 N N . ASP A 1 240 ? 24.929 8.365 1.364 1.00 84.44 240 ASP A N 1
ATOM 1976 C CA . ASP A 1 240 ? 23.669 8.600 0.668 1.00 84.44 240 ASP A CA 1
ATOM 1977 C C . ASP A 1 240 ? 22.700 7.424 0.877 1.00 84.44 240 ASP A C 1
ATOM 1979 O O . ASP A 1 240 ? 23.118 6.261 0.848 1.00 84.44 240 ASP A O 1
ATOM 1983 N N . THR A 1 241 ? 21.404 7.711 1.019 1.00 82.75 241 THR A N 1
ATOM 1984 C CA . THR A 1 241 ? 20.343 6.687 1.046 1.00 82.75 241 THR A CA 1
ATOM 1985 C C . THR A 1 241 ? 19.649 6.583 -0.316 1.00 82.75 241 THR A C 1
ATOM 1987 O O . THR A 1 241 ? 19.691 7.489 -1.155 1.00 82.75 241 THR A O 1
ATOM 1990 N N . THR A 1 242 ? 18.991 5.451 -0.583 1.00 81.75 242 THR A N 1
ATOM 1991 C CA . THR A 1 242 ? 18.308 5.247 -1.876 1.00 81.75 242 THR A CA 1
ATOM 1992 C C . THR A 1 242 ? 17.051 6.116 -1.979 1.00 81.75 242 THR A C 1
ATOM 1994 O O . THR A 1 242 ? 16.675 6.570 -3.061 1.00 81.75 242 THR A O 1
ATOM 1997 N N . GLU A 1 243 ? 16.399 6.349 -0.847 1.00 84.00 243 GLU A N 1
ATOM 1998 C CA . GLU A 1 243 ? 15.128 7.032 -0.696 1.00 84.00 243 GLU A CA 1
ATOM 1999 C C . GLU A 1 243 ? 15.244 8.558 -0.615 1.00 84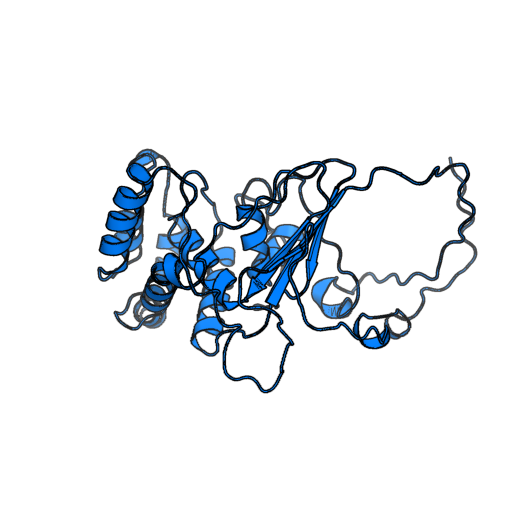.00 243 GLU A C 1
ATOM 2001 O O . GLU A 1 243 ? 14.365 9.226 -1.167 1.00 84.00 243 GLU A O 1
ATOM 2006 N N . ASP A 1 244 ? 16.297 9.097 0.011 1.00 85.12 244 ASP A N 1
ATOM 2007 C CA . ASP A 1 244 ? 16.493 10.542 0.185 1.00 85.12 244 ASP A CA 1
ATOM 2008 C C . ASP A 1 244 ? 17.275 11.141 -0.997 1.00 85.12 244 ASP A C 1
ATOM 2010 O O . ASP A 1 244 ? 16.763 12.005 -1.718 1.00 85.12 244 ASP A O 1
ATOM 2014 N N . ASP A 1 245 ? 18.482 10.632 -1.266 1.00 86.00 245 ASP A N 1
ATOM 2015 C CA . ASP A 1 245 ? 19.383 11.168 -2.298 1.00 86.00 245 ASP A CA 1
ATOM 2016 C C . ASP A 1 245 ? 19.032 10.675 -3.708 1.00 86.00 245 ASP A C 1
ATOM 2018 O O . ASP A 1 245 ? 19.160 11.403 -4.701 1.00 86.00 245 ASP A O 1
ATOM 2022 N N . GLY A 1 246 ? 18.497 9.454 -3.810 1.00 83.50 246 GLY A N 1
ATOM 2023 C CA . GLY A 1 246 ? 18.074 8.833 -5.067 1.00 83.50 246 GLY A CA 1
ATOM 2024 C C . GLY A 1 246 ? 16.801 9.424 -5.688 1.00 83.50 246 GLY A C 1
ATOM 2025 O O . GLY A 1 246 ? 16.184 8.784 -6.545 1.00 83.50 246 GLY A O 1
ATOM 2026 N N . LYS A 1 247 ? 16.334 10.604 -5.258 1.00 86.25 247 LYS A N 1
ATOM 2027 C CA . LYS A 1 247 ? 15.067 11.194 -5.716 1.00 86.25 247 LYS A CA 1
ATOM 2028 C C . LYS A 1 247 ? 15.067 11.441 -7.228 1.00 86.25 247 LYS A C 1
ATOM 2030 O O . LYS A 1 247 ? 15.853 12.229 -7.757 1.00 86.25 247 LYS A O 1
ATOM 2035 N N . GLY A 1 248 ? 14.121 10.795 -7.911 1.00 84.81 248 GLY A N 1
ATOM 2036 C CA . GLY A 1 248 ? 13.949 10.863 -9.364 1.00 84.81 248 GLY A CA 1
ATOM 2037 C C . GLY A 1 248 ? 14.788 9.854 -10.155 1.00 84.81 248 GLY A C 1
ATOM 2038 O O . GLY A 1 248 ? 14.602 9.767 -11.365 1.00 84.81 248 GLY A O 1
ATOM 2039 N N . LEU A 1 249 ? 15.664 9.080 -9.511 1.00 89.88 249 LEU A N 1
ATOM 2040 C CA . LEU A 1 249 ? 16.332 7.931 -10.130 1.00 89.88 249 LEU A CA 1
ATOM 2041 C C . LEU A 1 249 ? 15.429 6.686 -10.072 1.00 89.88 249 LEU A C 1
ATOM 2043 O O . LEU A 1 249 ? 14.412 6.668 -9.375 1.00 89.88 249 LEU A O 1
ATOM 2047 N N . LEU A 1 250 ? 15.815 5.622 -10.784 1.00 90.25 250 LEU A N 1
ATOM 2048 C CA . LEU A 1 250 ? 15.256 4.291 -10.540 1.00 90.25 250 LEU A CA 1
ATOM 2049 C C . LEU A 1 250 ? 15.804 3.777 -9.202 1.00 90.25 250 LEU A C 1
ATOM 2051 O O . LEU A 1 250 ? 16.974 3.409 -9.109 1.00 90.25 250 LEU A O 1
ATOM 2055 N N . GLN A 1 251 ? 14.961 3.792 -8.174 1.00 92.12 251 GLN A N 1
ATOM 2056 C CA . GLN A 1 251 ? 15.292 3.307 -6.835 1.00 92.12 251 GLN A CA 1
ATOM 2057 C C . GLN A 1 251 ? 15.157 1.780 -6.797 1.00 92.12 251 GLN A C 1
ATOM 2059 O O . GLN A 1 251 ? 14.153 1.239 -7.263 1.00 92.12 251 GLN A O 1
ATOM 2064 N N . VAL A 1 252 ? 16.180 1.096 -6.279 1.00 92.00 252 VAL A N 1
ATOM 2065 C CA . VAL A 1 252 ? 16.199 -0.366 -6.143 1.00 92.00 252 VAL A CA 1
ATOM 2066 C C . VAL A 1 252 ? 15.684 -0.753 -4.760 1.00 92.00 252 VAL A C 1
ATOM 2068 O O . VAL A 1 252 ? 16.027 -0.134 -3.755 1.00 92.00 252 VAL A O 1
ATOM 2071 N N . ASP A 1 253 ? 14.862 -1.790 -4.742 1.00 88.44 253 ASP A N 1
ATOM 2072 C CA . ASP A 1 253 ? 14.357 -2.454 -3.550 1.00 88.44 253 ASP A CA 1
ATOM 2073 C C . ASP A 1 253 ? 15.042 -3.823 -3.443 1.00 88.44 253 ASP A C 1
ATOM 2075 O O . ASP A 1 253 ? 15.121 -4.554 -4.437 1.00 88.44 253 ASP A O 1
ATOM 2079 N N . PHE A 1 254 ? 15.586 -4.163 -2.277 1.00 85.81 254 PHE A N 1
ATOM 2080 C CA . PHE A 1 254 ? 16.264 -5.437 -2.016 1.00 85.81 254 PHE A CA 1
ATOM 2081 C C . PHE A 1 254 ? 15.243 -6.516 -1.640 1.00 85.81 254 PHE A C 1
ATOM 2083 O O . PHE A 1 254 ? 15.346 -7.171 -0.603 1.00 85.81 254 PHE A O 1
ATOM 2090 N N . ALA A 1 255 ? 14.252 -6.667 -2.516 1.00 83.38 255 ALA A N 1
ATOM 2091 C CA . ALA A 1 255 ? 13.040 -7.420 -2.262 1.00 83.38 255 ALA A CA 1
ATOM 2092 C C . ALA A 1 255 ? 13.260 -8.935 -2.162 1.00 83.38 255 ALA A C 1
ATOM 2094 O O . ALA A 1 255 ? 14.079 -9.536 -2.868 1.00 83.38 255 ALA A O 1
ATOM 2095 N N . ASN A 1 256 ? 12.436 -9.574 -1.338 1.00 85.00 256 ASN A N 1
ATOM 2096 C CA . ASN A 1 256 ? 12.242 -11.014 -1.357 1.00 85.00 256 ASN A CA 1
ATOM 2097 C C . ASN A 1 256 ? 11.434 -11.448 -2.605 1.00 85.00 256 ASN A C 1
ATOM 2099 O O . ASN A 1 256 ? 10.664 -10.683 -3.186 1.00 85.00 256 ASN A O 1
ATOM 2103 N N . MET A 1 257 ? 11.566 -12.714 -3.021 1.00 85.19 257 MET A N 1
ATOM 2104 C CA . MET A 1 257 ? 10.749 -13.278 -4.108 1.00 85.19 257 MET A CA 1
ATOM 2105 C C . MET A 1 257 ? 9.244 -13.293 -3.783 1.00 85.19 257 MET A C 1
ATOM 2107 O O . MET A 1 257 ? 8.413 -13.307 -4.691 1.00 85.19 257 MET A O 1
ATOM 2111 N N . PHE A 1 258 ? 8.881 -13.271 -2.499 1.00 84.19 258 PHE A N 1
ATOM 2112 C CA . PHE A 1 258 ? 7.558 -12.883 -2.019 1.00 84.19 258 PHE A CA 1
ATOM 2113 C C . PHE A 1 258 ? 7.630 -11.434 -1.527 1.00 84.19 258 PHE A C 1
ATOM 2115 O O . PHE A 1 258 ? 8.264 -11.172 -0.513 1.00 84.19 258 PHE A O 1
ATOM 2122 N N . LEU A 1 259 ? 6.992 -10.507 -2.246 1.00 77.31 259 LEU A N 1
ATOM 2123 C CA . LEU A 1 259 ? 7.024 -9.079 -1.910 1.00 77.31 259 LEU A CA 1
ATOM 2124 C C . LEU A 1 259 ? 6.470 -8.807 -0.504 1.00 77.31 259 LEU A C 1
ATOM 2126 O O . LEU A 1 259 ? 5.442 -9.371 -0.121 1.00 77.31 259 LEU A O 1
ATOM 2130 N N . GLY A 1 260 ? 7.122 -7.904 0.226 1.00 61.78 260 GLY A N 1
ATOM 2131 C CA . GLY A 1 260 ? 6.862 -7.649 1.644 1.00 61.78 260 GLY A CA 1
ATOM 2132 C C . GLY A 1 260 ? 7.375 -8.760 2.568 1.00 61.78 260 GLY A C 1
ATOM 2133 O O . GLY A 1 260 ? 6.829 -8.945 3.659 1.00 61.78 260 GLY A O 1
ATOM 2134 N N . GLY A 1 261 ? 8.378 -9.524 2.123 1.00 61.06 261 GLY A N 1
ATOM 2135 C CA . GLY A 1 261 ? 9.021 -10.588 2.890 1.00 61.06 261 GLY A CA 1
ATOM 2136 C C . GLY A 1 261 ? 8.152 -11.827 3.154 1.00 61.06 261 GLY A C 1
ATOM 2137 O O . GLY A 1 261 ? 7.153 -12.104 2.488 1.00 61.06 261 GLY A O 1
ATOM 2138 N N . GLY A 1 262 ? 8.530 -12.600 4.178 1.00 48.88 262 GLY A N 1
ATOM 2139 C CA . GLY A 1 262 ? 7.790 -13.779 4.666 1.00 48.88 262 GLY A CA 1
ATOM 2140 C C . GLY A 1 262 ? 6.518 -13.420 5.449 1.00 48.88 262 GLY A C 1
ATOM 2141 O O . GLY A 1 262 ? 6.248 -14.007 6.496 1.00 48.88 262 GLY A O 1
ATOM 2142 N N . GLY A 1 263 ? 5.796 -12.397 4.985 1.00 48.59 263 GLY A N 1
ATOM 2143 C CA . GLY A 1 263 ? 5.078 -11.465 5.850 1.00 48.59 263 GLY A CA 1
ATOM 2144 C C . GLY A 1 263 ? 6.053 -10.561 6.618 1.00 48.59 263 GLY A C 1
ATOM 2145 O O . GLY A 1 263 ? 7.214 -10.915 6.824 1.00 48.59 263 GLY A O 1
ATOM 2146 N N . LEU A 1 264 ? 5.551 -9.431 7.122 1.00 51.28 264 LEU A N 1
ATOM 2147 C CA . LEU A 1 264 ? 6.280 -8.429 7.928 1.00 51.28 264 LEU A CA 1
ATOM 2148 C C . LEU A 1 264 ? 6.711 -8.959 9.327 1.00 51.28 264 LEU A C 1
ATOM 2150 O O . LEU A 1 264 ? 6.875 -8.221 10.290 1.00 51.28 264 LEU A O 1
ATOM 2154 N N . GLY A 1 265 ? 6.829 -10.282 9.480 1.00 50.38 265 GLY A N 1
ATOM 2155 C CA . GLY A 1 265 ? 6.787 -10.982 10.761 1.00 50.38 265 GLY A CA 1
ATOM 2156 C C . GLY A 1 265 ? 8.003 -10.786 11.658 1.00 50.38 265 GLY A C 1
ATOM 2157 O O . GLY A 1 265 ? 7.855 -10.943 12.864 1.00 50.38 265 GLY A O 1
ATOM 2158 N N . ASN A 1 266 ? 9.170 -10.482 11.082 1.00 51.97 266 ASN A N 1
ATOM 2159 C CA . ASN A 1 266 ? 10.437 -10.307 11.808 1.00 51.97 266 ASN A CA 1
ATOM 2160 C C . ASN A 1 266 ? 11.434 -9.355 11.121 1.00 51.97 266 ASN A C 1
ATOM 2162 O O . ASN A 1 266 ? 12.317 -8.839 11.808 1.00 51.97 266 ASN A O 1
ATOM 2166 N N . GLY A 1 267 ? 11.332 -9.130 9.807 1.00 55.91 267 GLY A N 1
ATOM 2167 C CA . GLY A 1 267 ? 12.226 -8.235 9.073 1.00 55.91 267 GLY A CA 1
ATOM 2168 C C . GLY A 1 267 ? 11.887 -6.761 9.299 1.00 55.91 267 GLY A C 1
ATOM 2169 O O . GLY A 1 267 ? 10.727 -6.364 9.271 1.00 55.91 267 GLY A O 1
ATOM 2170 N N . CYS A 1 268 ? 12.915 -5.959 9.554 1.00 66.12 268 CYS A N 1
ATOM 2171 C CA . CYS A 1 268 ? 12.858 -4.498 9.605 1.00 66.12 268 CYS A CA 1
ATOM 2172 C C . CYS A 1 268 ? 14.088 -3.961 8.853 1.00 66.12 268 CYS A C 1
ATOM 2174 O O . CYS A 1 268 ? 14.893 -3.184 9.367 1.00 66.12 268 CYS A O 1
ATOM 2176 N N . VAL A 1 269 ? 14.297 -4.501 7.650 1.00 76.00 269 VAL A N 1
ATOM 2177 C CA . VAL A 1 269 ? 15.426 -4.191 6.771 1.00 76.00 269 VAL A CA 1
ATOM 2178 C C . VAL A 1 269 ? 14.924 -3.360 5.585 1.00 76.00 269 VAL A C 1
ATOM 2180 O O . VAL A 1 269 ? 13.840 -2.779 5.644 1.00 76.00 269 VAL A O 1
ATOM 2183 N N . GLN A 1 270 ? 15.735 -3.198 4.538 1.00 82.00 270 GLN A N 1
ATOM 2184 C CA . GLN A 1 270 ? 15.487 -2.184 3.509 1.00 82.00 270 GLN A CA 1
ATOM 2185 C C . GLN A 1 270 ? 14.130 -2.324 2.783 1.00 82.00 270 GLN A C 1
ATOM 2187 O O . GLN A 1 270 ? 13.495 -1.294 2.553 1.00 82.00 270 GLN A O 1
ATOM 2192 N N . GLU A 1 271 ? 13.648 -3.545 2.505 1.00 84.00 271 GLU A N 1
ATOM 2193 C CA . GLU A 1 271 ? 12.316 -3.772 1.908 1.00 84.00 271 GLU A CA 1
ATOM 2194 C C . GLU A 1 271 ? 11.195 -3.336 2.869 1.00 84.00 271 GLU A C 1
ATOM 2196 O O . GLU A 1 271 ? 10.359 -2.502 2.511 1.00 84.00 271 GLU A O 1
ATOM 2201 N N . GLU A 1 272 ? 11.171 -3.832 4.114 1.00 83.56 272 GLU A N 1
ATOM 2202 C CA . GLU A 1 272 ? 10.072 -3.522 5.037 1.00 83.56 272 GLU A CA 1
ATOM 2203 C C . GLU A 1 272 ? 10.067 -2.047 5.448 1.00 83.56 272 GLU A C 1
ATOM 2205 O O . GLU A 1 272 ? 9.006 -1.421 5.444 1.00 83.56 272 GLU A O 1
ATOM 2210 N N . ILE A 1 273 ? 11.235 -1.447 5.710 1.00 85.62 273 ILE A N 1
ATOM 2211 C CA . ILE A 1 273 ? 11.355 -0.002 5.964 1.00 85.62 273 ILE A CA 1
ATOM 2212 C C . ILE A 1 273 ? 10.775 0.780 4.783 1.00 85.62 273 ILE A C 1
ATOM 2214 O O . ILE A 1 273 ? 9.973 1.697 4.984 1.00 85.62 273 ILE A O 1
ATOM 2218 N N . ARG A 1 274 ? 11.115 0.396 3.544 1.00 89.19 274 ARG A N 1
ATOM 2219 C CA . ARG A 1 274 ? 10.619 1.077 2.347 1.00 89.19 274 ARG A CA 1
ATOM 2220 C C . ARG A 1 274 ? 9.102 0.949 2.194 1.00 89.19 274 ARG A C 1
ATOM 2222 O O . ARG A 1 274 ? 8.441 1.944 1.892 1.00 89.19 274 ARG A O 1
ATOM 2229 N N . PHE A 1 275 ? 8.544 -0.233 2.443 1.00 89.19 275 PHE A N 1
ATOM 2230 C CA . PHE A 1 275 ? 7.097 -0.461 2.429 1.00 89.19 275 PHE A CA 1
ATOM 2231 C C . PHE A 1 275 ? 6.378 0.296 3.558 1.00 89.19 275 PHE A C 1
ATOM 2233 O O . PHE A 1 275 ? 5.250 0.737 3.356 1.00 89.19 275 PHE A O 1
ATOM 2240 N N . LEU A 1 276 ? 7.007 0.511 4.718 1.00 88.38 276 LEU A N 1
ATOM 2241 C CA . LEU A 1 276 ? 6.425 1.270 5.832 1.00 88.38 276 LEU A CA 1
ATOM 2242 C C . LEU A 1 276 ? 6.453 2.787 5.618 1.00 88.38 276 LEU A C 1
ATOM 2244 O O . LEU A 1 276 ? 5.473 3.460 5.944 1.00 88.38 276 LEU A O 1
ATOM 2248 N N . ILE A 1 277 ? 7.530 3.345 5.055 1.00 91.56 277 ILE A N 1
ATOM 2249 C CA . ILE A 1 277 ? 7.567 4.780 4.724 1.00 91.56 277 ILE A CA 1
ATOM 2250 C C . ILE A 1 277 ? 6.743 5.107 3.474 1.00 91.56 277 ILE A C 1
ATOM 2252 O O . ILE A 1 277 ? 6.250 6.230 3.363 1.00 91.56 277 ILE A O 1
ATOM 2256 N N . CYS A 1 278 ? 6.513 4.132 2.587 1.00 93.94 278 CYS A N 1
ATOM 2257 C CA . CYS A 1 278 ? 5.644 4.238 1.410 1.00 93.94 278 CYS A CA 1
ATOM 2258 C C . CYS A 1 278 ? 4.522 3.163 1.404 1.00 93.94 278 CYS A C 1
ATOM 2260 O O . CYS A 1 278 ? 4.535 2.296 0.524 1.00 93.94 278 CYS A O 1
ATOM 2262 N N . PRO A 1 279 ? 3.513 3.205 2.311 1.00 93.56 279 PRO A N 1
ATOM 2263 C CA . PRO A 1 279 ? 2.521 2.125 2.495 1.00 93.56 279 PRO A CA 1
ATOM 2264 C C . PRO A 1 279 ? 1.723 1.713 1.261 1.00 93.56 279 PRO A C 1
ATOM 2266 O O . PRO A 1 279 ? 1.213 0.598 1.191 1.00 93.56 279 PRO A O 1
ATOM 2269 N N . GLU A 1 280 ? 1.655 2.571 0.247 1.00 95.88 280 GLU A N 1
ATOM 2270 C CA . GLU A 1 280 ? 1.044 2.252 -1.042 1.00 95.88 280 GLU A CA 1
ATOM 2271 C C . GLU A 1 280 ? 1.726 1.069 -1.752 1.00 95.88 280 GLU A C 1
ATOM 2273 O O . GLU A 1 280 ? 1.086 0.401 -2.559 1.00 95.88 280 GLU A O 1
ATOM 2278 N N . MET A 1 281 ? 2.982 0.752 -1.414 1.00 93.69 281 MET A N 1
ATOM 2279 C CA . MET A 1 281 ? 3.699 -0.430 -1.906 1.00 93.69 281 MET A CA 1
ATOM 2280 C C . MET A 1 281 ? 3.115 -1.745 -1.361 1.00 93.69 281 MET A C 1
ATOM 2282 O O . MET A 1 281 ? 3.076 -2.740 -2.087 1.00 93.69 281 MET A O 1
ATOM 2286 N N . ILE A 1 282 ? 2.567 -1.749 -0.138 1.00 91.62 282 ILE A N 1
ATOM 2287 C CA . ILE A 1 282 ? 2.008 -2.940 0.539 1.00 91.62 282 ILE A CA 1
ATOM 2288 C C . ILE A 1 282 ? 0.837 -3.543 -0.252 1.00 91.62 282 ILE A C 1
ATOM 2290 O O . ILE A 1 282 ? 0.634 -4.757 -0.248 1.00 91.62 282 ILE A O 1
ATOM 2294 N N . VAL A 1 283 ? 0.088 -2.729 -1.004 1.00 92.88 283 VAL A N 1
ATOM 2295 C CA . VAL A 1 283 ? -1.034 -3.228 -1.816 1.00 92.88 283 VAL A CA 1
ATOM 2296 C C . VAL A 1 283 ? -0.581 -4.181 -2.930 1.00 92.88 283 VAL A C 1
ATOM 2298 O O . VAL A 1 283 ? -1.366 -5.030 -3.347 1.00 92.88 283 VAL A O 1
ATOM 2301 N N . SER A 1 284 ? 0.682 -4.105 -3.374 1.00 92.94 284 SER A N 1
ATOM 2302 C CA . SER A 1 284 ? 1.244 -5.006 -4.393 1.00 92.94 284 SER A CA 1
ATOM 2303 C C . SER A 1 284 ? 1.188 -6.478 -3.979 1.00 92.94 284 SER A C 1
ATOM 2305 O O . SER A 1 284 ? 0.952 -7.346 -4.825 1.00 92.94 284 SER A O 1
ATOM 2307 N N . ILE A 1 285 ? 1.303 -6.750 -2.674 1.00 89.38 285 ILE A N 1
ATOM 2308 C CA . ILE A 1 285 ? 1.217 -8.085 -2.076 1.00 89.38 285 ILE A CA 1
ATOM 2309 C C . ILE A 1 285 ? -0.136 -8.727 -2.415 1.00 89.38 285 ILE A C 1
ATOM 2311 O O . ILE A 1 285 ? -0.207 -9.927 -2.681 1.00 89.38 285 ILE A O 1
ATOM 2315 N N . LEU A 1 286 ? -1.223 -7.942 -2.463 1.00 88.56 286 LEU A N 1
ATOM 2316 C CA . LEU A 1 286 ? -2.582 -8.439 -2.708 1.00 88.56 286 LEU A CA 1
ATOM 2317 C C . LEU A 1 286 ? -2.728 -9.138 -4.068 1.00 88.56 286 LEU A C 1
ATOM 2319 O O . LEU A 1 286 ? -3.495 -10.095 -4.173 1.00 88.56 286 LEU A O 1
ATOM 2323 N N . PHE A 1 287 ? -2.005 -8.691 -5.095 1.00 92.25 287 PHE A N 1
ATOM 2324 C CA . PHE A 1 287 ? -2.213 -9.145 -6.474 1.00 92.25 287 PHE A CA 1
ATOM 2325 C C . PHE A 1 287 ? -0.959 -9.640 -7.203 1.00 92.25 287 PHE A C 1
ATOM 2327 O O . PHE A 1 287 ? -1.087 -10.100 -8.334 1.00 92.25 287 PHE A O 1
ATOM 2334 N N . THR A 1 288 ? 0.228 -9.601 -6.600 1.00 93.69 288 THR A N 1
ATOM 2335 C CA . THR A 1 288 ? 1.464 -10.068 -7.253 1.00 93.69 288 THR A CA 1
ATOM 2336 C C . THR A 1 288 ? 1.808 -11.489 -6.814 1.00 93.69 288 THR A C 1
ATOM 2338 O O . THR A 1 288 ? 1.932 -11.762 -5.623 1.00 93.69 288 THR A O 1
ATOM 2341 N N . GLU A 1 289 ? 1.951 -12.414 -7.769 1.00 93.06 289 GLU A N 1
ATOM 2342 C CA . GLU A 1 289 ? 2.485 -13.753 -7.481 1.00 93.06 289 GLU A CA 1
ATOM 2343 C C . GLU A 1 289 ? 3.991 -13.688 -7.180 1.00 93.06 289 GLU A C 1
ATOM 2345 O O . GLU A 1 289 ? 4.674 -12.764 -7.619 1.00 93.06 289 GLU A O 1
ATOM 2350 N N . CYS A 1 290 ? 4.519 -14.698 -6.485 1.00 92.81 290 CYS A N 1
ATOM 2351 C CA . CYS A 1 290 ? 5.954 -14.867 -6.238 1.00 92.81 290 CYS A CA 1
ATOM 2352 C C . CYS A 1 290 ? 6.787 -14.635 -7.517 1.00 92.81 290 CYS A C 1
ATOM 2354 O O . CYS A 1 290 ? 6.424 -15.149 -8.577 1.00 92.81 290 CYS A O 1
ATOM 2356 N N . LEU A 1 291 ? 7.862 -13.849 -7.433 1.00 94.06 291 LEU A N 1
ATOM 2357 C CA . LEU A 1 291 ? 8.758 -13.530 -8.550 1.00 94.06 291 LEU A CA 1
ATOM 2358 C C . LEU 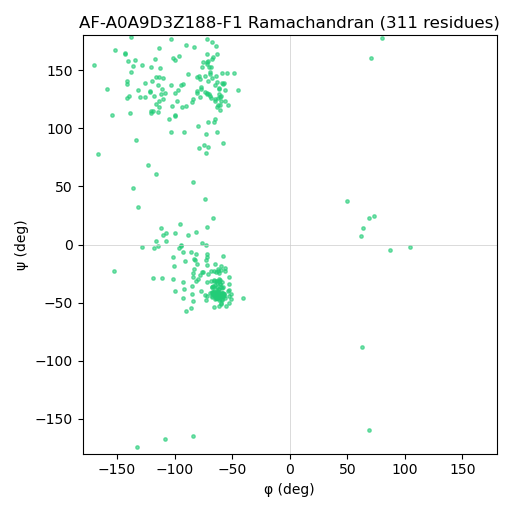A 1 291 ? 9.700 -14.703 -8.851 1.00 94.06 291 LEU A C 1
ATOM 2360 O O . LEU A 1 291 ? 10.268 -15.301 -7.936 1.00 94.06 291 LEU A O 1
ATOM 2364 N N . ASP A 1 292 ? 9.878 -15.032 -10.129 1.00 94.25 292 ASP A N 1
ATOM 2365 C CA . ASP A 1 292 ? 10.938 -15.935 -10.580 1.00 94.25 292 ASP A CA 1
ATOM 2366 C C . ASP A 1 292 ? 12.238 -15.190 -10.935 1.00 94.25 292 ASP A C 1
ATOM 2368 O O . ASP A 1 292 ? 12.293 -13.961 -10.975 1.00 94.25 292 ASP A O 1
ATOM 2372 N N . LYS A 1 293 ? 13.315 -15.939 -11.199 1.00 93.50 293 LYS A N 1
ATOM 2373 C CA . LYS A 1 293 ? 14.690 -15.417 -11.372 1.00 93.50 293 LYS A CA 1
ATOM 2374 C C . LYS A 1 293 ? 14.862 -14.412 -12.517 1.00 93.50 293 LYS A C 1
ATOM 2376 O O . LYS A 1 293 ? 15.876 -13.720 -12.572 1.00 93.50 293 LYS A O 1
ATOM 2381 N N . ASN A 1 294 ? 13.924 -14.387 -13.455 1.00 94.62 294 ASN A N 1
ATOM 2382 C CA . ASN A 1 294 ? 13.912 -13.527 -14.634 1.00 94.62 294 ASN A CA 1
ATOM 2383 C C . ASN A 1 294 ? 12.797 -12.465 -14.584 1.00 94.62 294 ASN A C 1
ATOM 2385 O O . ASN A 1 294 ? 12.482 -11.850 -15.607 1.00 94.62 294 ASN A O 1
ATOM 2389 N N . GLU A 1 295 ? 12.190 -12.260 -13.414 1.00 96.19 295 GLU A N 1
ATOM 2390 C CA . GLU A 1 295 ? 11.073 -11.345 -13.211 1.00 96.19 295 GLU A CA 1
ATOM 2391 C C . GLU A 1 295 ? 11.392 -10.250 -12.187 1.00 96.19 295 GLU A C 1
ATOM 2393 O O . GLU A 1 295 ? 12.176 -10.436 -11.259 1.00 96.19 295 GLU A O 1
ATOM 2398 N N . CYS A 1 296 ? 10.733 -9.102 -12.324 1.00 96.12 296 CYS A N 1
ATOM 2399 C CA . CYS A 1 296 ? 10.703 -8.065 -11.297 1.00 96.12 296 CYS A CA 1
ATOM 2400 C C . CYS A 1 296 ? 9.330 -7.382 -11.242 1.00 96.12 296 CYS A C 1
ATOM 2402 O O . CYS A 1 296 ? 8.526 -7.484 -12.175 1.00 96.12 296 CYS A O 1
ATOM 2404 N N . LEU A 1 297 ? 9.068 -6.659 -10.150 1.00 97.00 297 LEU A N 1
ATOM 2405 C CA . LEU A 1 297 ? 7.952 -5.723 -10.063 1.00 97.00 297 LEU A CA 1
ATOM 2406 C C . LEU A 1 297 ? 8.486 -4.288 -10.041 1.00 97.00 297 LEU A C 1
ATOM 2408 O O . LEU A 1 297 ? 9.293 -3.924 -9.192 1.00 97.00 297 LEU A O 1
ATOM 2412 N N . ILE A 1 298 ? 7.995 -3.461 -10.958 1.00 97.31 298 ILE A N 1
ATOM 2413 C CA . ILE A 1 298 ? 8.285 -2.030 -11.025 1.00 97.31 298 ILE A CA 1
ATOM 2414 C C . ILE A 1 298 ? 7.076 -1.283 -10.464 1.00 97.31 298 ILE A C 1
ATOM 2416 O O . ILE A 1 298 ? 5.975 -1.378 -11.011 1.00 97.31 298 ILE A O 1
ATOM 2420 N N . MET A 1 299 ? 7.277 -0.519 -9.391 1.00 96.88 299 MET A N 1
ATOM 2421 C CA . MET A 1 299 ? 6.259 0.371 -8.828 1.00 96.88 299 MET A CA 1
ATOM 2422 C C . MET A 1 299 ? 6.557 1.820 -9.225 1.00 96.88 299 MET A C 1
ATOM 2424 O O . MET A 1 299 ? 7.705 2.259 -9.217 1.00 96.88 299 MET A O 1
ATOM 2428 N N . THR A 1 300 ? 5.544 2.592 -9.611 1.00 95.12 300 THR A N 1
ATOM 2429 C CA . THR A 1 300 ? 5.705 4.000 -10.009 1.00 95.12 300 THR A CA 1
ATOM 2430 C C . THR A 1 300 ? 4.542 4.834 -9.497 1.00 95.12 300 THR A C 1
ATOM 2432 O O . THR A 1 300 ? 3.391 4.533 -9.803 1.00 95.12 300 THR A O 1
ATOM 2435 N N . GLY A 1 301 ? 4.851 5.910 -8.770 1.00 93.81 301 GLY A N 1
ATOM 2436 C CA . GLY A 1 301 ? 3.867 6.855 -8.233 1.00 93.81 301 GLY A CA 1
ATOM 2437 C C . GLY A 1 301 ? 3.587 6.728 -6.733 1.00 93.81 301 GLY A C 1
ATOM 2438 O O . GLY A 1 301 ? 2.818 7.534 -6.229 1.00 93.81 301 GLY A O 1
ATOM 2439 N N . CYS A 1 302 ? 4.203 5.768 -6.030 1.00 94.75 302 CYS A N 1
ATOM 2440 C CA . CYS A 1 302 ? 4.072 5.636 -4.576 1.00 94.75 302 CYS A CA 1
ATOM 2441 C C . CYS A 1 302 ? 4.605 6.886 -3.861 1.00 94.75 302 CYS A C 1
ATOM 2443 O O . CYS A 1 302 ? 5.740 7.306 -4.110 1.00 94.75 302 CYS A O 1
ATOM 2445 N N . GLU A 1 303 ? 3.819 7.447 -2.949 1.00 94.44 303 GLU A N 1
ATOM 2446 C CA . GLU A 1 303 ? 4.224 8.571 -2.106 1.00 94.44 303 GLU A CA 1
ATOM 2447 C C . GLU A 1 303 ? 4.901 8.091 -0.804 1.00 94.44 303 GLU A C 1
ATOM 2449 O O . GLU A 1 303 ? 4.538 7.055 -0.243 1.00 94.44 303 GLU A O 1
ATOM 2454 N N . ARG A 1 304 ? 5.883 8.862 -0.306 1.00 94.62 304 ARG A N 1
ATOM 2455 C CA . ARG A 1 304 ? 6.455 8.700 1.041 1.00 94.62 304 ARG A CA 1
ATOM 2456 C C . ARG A 1 304 ? 5.591 9.449 2.051 1.00 94.62 304 ARG A C 1
ATOM 2458 O O . ARG A 1 304 ? 5.386 10.656 1.933 1.00 94.62 304 ARG A O 1
ATOM 2465 N N . PHE A 1 305 ? 5.097 8.730 3.050 1.00 94.88 305 PHE A N 1
ATOM 2466 C CA . PHE A 1 305 ? 4.210 9.256 4.083 1.00 94.88 305 PHE A CA 1
ATOM 2467 C C . PHE A 1 305 ? 4.917 9.552 5.396 1.00 94.88 305 PHE A C 1
ATOM 2469 O O . PHE A 1 305 ? 4.488 10.474 6.083 1.00 94.88 305 PHE A O 1
ATOM 2476 N N . SER A 1 306 ? 5.981 8.817 5.714 1.00 92.81 306 SER A N 1
ATOM 2477 C CA . SER A 1 306 ? 6.708 8.921 6.981 1.00 92.81 306 SER A CA 1
ATOM 2478 C C . SER A 1 306 ? 8.206 9.101 6.754 1.00 92.81 306 SER A C 1
ATOM 2480 O O . SER A 1 306 ? 8.750 8.651 5.746 1.00 92.81 306 SER A O 1
ATOM 2482 N N . ASP A 1 307 ? 8.862 9.719 7.728 1.00 91.25 307 ASP A N 1
ATOM 2483 C CA . ASP A 1 307 ? 10.312 9.685 7.895 1.00 91.25 307 ASP A CA 1
ATOM 2484 C C . ASP A 1 307 ? 10.665 8.689 9.007 1.00 91.25 307 ASP A C 1
ATOM 2486 O O . ASP A 1 307 ? 9.806 8.330 9.818 1.00 91.25 307 ASP A O 1
ATOM 2490 N N . TYR A 1 308 ? 11.912 8.221 9.033 1.00 89.31 308 TYR A N 1
ATOM 2491 C CA . TYR A 1 308 ? 12.378 7.210 9.979 1.00 89.31 308 TYR A CA 1
ATOM 2492 C C . TYR A 1 308 ? 13.822 7.479 10.421 1.00 89.31 308 TYR A C 1
ATOM 2494 O O . TYR A 1 308 ? 14.542 8.264 9.806 1.00 89.31 308 TYR A O 1
ATOM 2502 N N . THR A 1 309 ? 14.235 6.813 11.496 1.00 84.50 309 THR A N 1
ATOM 2503 C CA . THR A 1 309 ? 15.625 6.713 11.952 1.00 84.50 309 THR A CA 1
ATOM 2504 C C . THR A 1 309 ? 15.880 5.291 12.459 1.00 84.50 309 THR A C 1
ATOM 2506 O O . THR A 1 309 ? 14.939 4.587 12.826 1.00 84.50 309 THR A O 1
ATOM 2509 N N . GLY A 1 310 ? 17.146 4.863 12.485 1.00 82.94 310 GLY A N 1
ATOM 2510 C CA . GLY A 1 310 ? 17.524 3.491 12.852 1.00 82.94 310 GLY A CA 1
ATOM 2511 C C . GLY A 1 310 ? 17.346 2.479 11.713 1.00 82.94 310 GLY A C 1
ATOM 2512 O O . GLY A 1 310 ? 16.932 2.832 10.611 1.00 82.94 310 GLY A O 1
ATOM 2513 N N . TYR A 1 311 ? 17.715 1.222 11.970 1.00 80.31 311 TYR A N 1
ATOM 2514 C CA . TYR A 1 311 ? 17.623 0.112 11.015 1.00 80.31 311 TYR A CA 1
ATOM 2515 C C . TYR A 1 311 ? 17.617 -1.219 11.781 1.00 80.31 311 TYR A C 1
ATOM 2517 O O . TYR A 1 311 ? 18.458 -1.421 12.652 1.00 80.31 311 TYR A O 1
ATOM 2525 N N . SER A 1 312 ? 16.716 -2.141 11.435 1.00 75.62 312 SER A N 1
ATOM 2526 C CA . SER A 1 312 ? 16.414 -3.363 12.196 1.00 75.62 312 SER A CA 1
ATOM 2527 C C . SER A 1 312 ? 15.844 -3.129 13.601 1.00 75.62 312 SER A C 1
ATOM 2529 O O . SER A 1 312 ? 14.618 -3.104 13.741 1.00 75.62 312 SER A O 1
ATOM 2531 N N . ASP A 1 313 ? 16.700 -2.998 14.618 1.00 61.66 313 ASP A N 1
ATOM 2532 C CA . ASP A 1 313 ? 16.359 -3.084 16.050 1.00 61.66 313 ASP A CA 1
ATOM 2533 C C . ASP A 1 313 ? 16.778 -1.818 16.825 1.00 61.66 313 ASP A C 1
ATOM 2535 O O . ASP A 1 313 ? 17.836 -1.237 16.485 1.00 61.66 313 ASP A O 1
#